Protein AF-A0A015MC31-F1 (afdb_monomer_lite)

pLDDT: mean 77.31, std 21.12, range [21.14, 95.88]

Organism: Rhizophagus irregularis (strain DAOM 197198w) (NCBI:txid1432141)

Foldseek 3Di:
DVVCLVPVDLQQQLSQLLVLLVVLCVVVVDDDDQLDCVSSQRSLVVLLVDDRDDDPVRLLVVLVVLCVVCVVLLLDADLLQADPVPDPPPVSVVSVLSNCSRLCRVLLSVLQNDADPVRDGLVVVLSNVVSVVQCVVQVNQSQWFQGQLNQWIQHPVRDTDGDDCVSLVPPSLLVSLCSVLVSCVVSPDDPSSCCRAAVDSVSSCCSNPNDDDPPPDDPPPPPDPDDDDDPDRDHGHNNPNSCTHCSVVVVPPVD

Secondary structure (DSSP, 8-state):
-HHHHHS--TT-HHHHHHHHHHHHHHHHTPPPPTT--HHHHHHHHHHHHS-----HHHHHHHHHHHHHHTTTGGG----TTS-GGG-S-HHHHHHHHHHHHHHTHHHHHHHHT-B-TTSSBHHHHHHHHHHHHHHHHHTS-TT-EE-TTSSEEE-TTS-EEEPPGGGGGSHHHHHHHHHHHHHHHHSPPPHHHHHHHTSSHHHHHHHHS---------GGGGG---------S-----TTGGGSSSTTTGGGS--

Sequence (255 aa):
MWSHFKNPGQCATAFNLGRDIFEAIKDSGETPKPYDLKFFKKGLKDYCHEGFHCSQQKVEKIYNNIQSVCKRELSVKFNWSNNPKDFEDKTAYAAYGTLLTYYTGIPARKALCKKNNDGDFCSIKIVEKLTKWVKEKTNADPKAIVTHDLKFVIKGNGKKIRIPRSFFCDPCFRKMAHIYVDYVKDHRLKKSVEKNIWGSYHHLEELYLPHCTYHRRGLGEILKERSVSQLTERSAIPALGILSHHMNKLHSLAI

Structure (mmCIF, N/CA/C/O backbone):
data_AF-A0A015MC31-F1
#
_entry.id   AF-A0A015MC31-F1
#
loop_
_atom_site.group_PDB
_atom_site.id
_atom_site.type_symbol
_atom_site.label_atom_id
_atom_site.label_alt_id
_atom_site.label_comp_id
_atom_site.label_asym_id
_atom_site.label_entity_id
_atom_site.label_seq_id
_atom_site.pdbx_PDB_ins_code
_atom_site.Cartn_x
_atom_site.Cartn_y
_atom_site.Cartn_z
_atom_site.occupancy
_atom_site.B_iso_or_equiv
_atom_site.auth_seq_id
_atom_site.auth_comp_id
_atom_site.auth_asym_id
_atom_site.auth_atom_id
_atom_site.pdbx_PDB_model_num
ATOM 1 N N . MET A 1 1 ? 12.282 -10.863 0.249 1.00 52.56 1 MET A N 1
ATOM 2 C CA . MET A 1 1 ? 11.327 -10.148 1.128 1.00 52.56 1 MET A CA 1
ATOM 3 C C . MET A 1 1 ? 11.805 -10.088 2.579 1.00 52.56 1 MET A C 1
ATOM 5 O O . MET A 1 1 ? 12.058 -8.991 3.043 1.00 52.56 1 MET A O 1
ATOM 9 N N . TRP A 1 2 ? 12.006 -11.217 3.275 1.00 46.22 2 TRP A N 1
ATOM 10 C CA . TRP A 1 2 ? 12.439 -11.242 4.688 1.00 46.22 2 TRP A CA 1
ATOM 11 C C . TRP A 1 2 ? 13.748 -10.495 4.992 1.00 46.22 2 TRP A C 1
ATOM 13 O O . TRP A 1 2 ? 13.814 -9.754 5.967 1.00 46.22 2 TRP A O 1
ATOM 23 N N . SER A 1 3 ? 14.767 -10.622 4.138 1.00 60.91 3 SER A N 1
ATOM 24 C CA . SER A 1 3 ? 16.022 -9.862 4.262 1.00 60.91 3 SER A CA 1
ATOM 25 C C . SER A 1 3 ? 15.802 -8.347 4.167 1.00 60.91 3 SER A C 1
ATOM 27 O O . SER A 1 3 ? 16.308 -7.591 4.989 1.00 60.91 3 SER A O 1
ATOM 29 N N . HIS A 1 4 ? 14.975 -7.916 3.213 1.00 62.97 4 HIS A N 1
ATOM 30 C CA . HIS A 1 4 ? 14.572 -6.519 3.055 1.00 62.97 4 HIS A CA 1
ATOM 31 C C . HIS A 1 4 ? 13.672 -6.035 4.193 1.00 62.97 4 HIS A C 1
ATOM 33 O O . HIS A 1 4 ? 13.640 -4.851 4.464 1.00 62.97 4 HIS A O 1
ATOM 39 N N . PHE A 1 5 ? 12.946 -6.914 4.883 1.00 59.00 5 PHE A N 1
ATOM 40 C CA . PHE A 1 5 ? 12.162 -6.507 6.047 1.00 59.00 5 PHE A CA 1
ATOM 41 C C . PHE A 1 5 ? 13.057 -6.194 7.254 1.00 59.00 5 PHE A C 1
ATOM 43 O O . PHE A 1 5 ? 12.802 -5.238 7.974 1.00 59.00 5 PHE A O 1
ATOM 50 N N . LYS A 1 6 ? 14.138 -6.963 7.447 1.00 61.19 6 LYS A N 1
ATOM 51 C CA . LYS A 1 6 ? 15.108 -6.727 8.530 1.00 61.19 6 LYS A CA 1
ATOM 52 C C . LYS A 1 6 ? 15.939 -5.460 8.318 1.00 61.19 6 LYS A C 1
ATOM 54 O O . LYS A 1 6 ? 16.326 -4.821 9.287 1.00 61.19 6 LYS A O 1
ATOM 59 N N . ASN A 1 7 ? 16.222 -5.105 7.064 1.00 68.25 7 ASN A N 1
ATOM 60 C CA . ASN A 1 7 ? 16.909 -3.864 6.720 1.00 68.25 7 ASN A CA 1
ATOM 61 C C . ASN A 1 7 ? 16.298 -3.247 5.447 1.00 68.25 7 ASN A C 1
ATOM 63 O O . ASN A 1 7 ? 16.827 -3.429 4.346 1.00 68.25 7 ASN A O 1
ATOM 67 N N . PRO A 1 8 ? 15.161 -2.544 5.575 1.00 66.50 8 PRO A N 1
ATOM 68 C CA . PRO A 1 8 ? 14.411 -2.016 4.431 1.00 66.50 8 PRO A CA 1
ATOM 69 C C . PRO A 1 8 ? 15.158 -0.931 3.662 1.00 66.50 8 PRO A C 1
ATOM 71 O O . PRO A 1 8 ? 14.893 -0.707 2.472 1.00 66.50 8 PRO A O 1
ATOM 74 N N . GLY A 1 9 ? 16.120 -0.285 4.322 1.00 77.31 9 GLY A N 1
ATOM 75 C CA . GLY A 1 9 ? 16.699 0.965 3.868 1.00 77.31 9 GLY A CA 1
ATOM 76 C C . GLY A 1 9 ? 15.648 2.079 3.793 1.00 77.31 9 GLY A C 1
ATOM 77 O O . GLY A 1 9 ? 14.456 1.901 4.034 1.00 77.31 9 GLY A O 1
ATOM 78 N N . GLN A 1 10 ? 16.080 3.272 3.404 1.00 80.50 10 GLN A N 1
ATOM 79 C CA . GLN A 1 10 ? 15.217 4.461 3.417 1.00 80.50 10 GLN A CA 1
ATOM 80 C C . GLN A 1 10 ? 14.183 4.505 2.275 1.00 80.50 10 GLN A C 1
ATOM 82 O O . GLN A 1 10 ? 13.236 5.283 2.327 1.00 80.50 10 GLN A O 1
ATOM 87 N N . CYS A 1 11 ? 14.334 3.664 1.246 1.00 86.19 11 CYS A N 1
ATOM 88 C CA . CYS A 1 11 ? 13.483 3.685 0.051 1.00 86.19 11 CYS A CA 1
ATOM 89 C C . CYS A 1 11 ? 12.215 2.819 0.156 1.00 86.19 11 CYS A C 1
ATOM 91 O O . CYS A 1 11 ? 11.352 2.914 -0.709 1.00 86.19 11 CYS A O 1
ATOM 93 N N . ALA A 1 12 ? 12.091 1.966 1.175 1.00 84.44 12 ALA A N 1
ATOM 94 C CA . ALA A 1 12 ? 10.972 1.035 1.325 1.00 84.44 12 ALA A CA 1
ATOM 95 C C . ALA A 1 12 ? 9.905 1.590 2.281 1.00 84.44 12 ALA A C 1
ATOM 97 O O . ALA A 1 12 ? 9.765 1.133 3.415 1.00 84.44 12 ALA A O 1
ATOM 98 N N . THR A 1 13 ? 9.127 2.569 1.813 1.00 84.94 13 THR A N 1
ATOM 99 C CA . THR A 1 13 ? 8.089 3.252 2.610 1.00 84.94 13 THR A CA 1
ATOM 100 C C . THR A 1 13 ? 7.157 2.306 3.349 1.00 84.94 13 THR A C 1
ATOM 102 O O . THR A 1 13 ? 6.872 2.538 4.518 1.00 84.94 13 THR A O 1
ATOM 105 N N . ALA A 1 14 ? 6.717 1.232 2.694 1.00 78.75 14 ALA A N 1
ATOM 106 C CA . ALA A 1 14 ? 5.822 0.256 3.300 1.00 78.75 14 ALA A CA 1
ATOM 107 C C . ALA A 1 14 ? 6.400 -0.374 4.574 1.00 78.75 14 ALA A C 1
ATOM 109 O O . ALA A 1 14 ? 5.703 -0.533 5.573 1.00 78.75 14 ALA A O 1
ATOM 110 N N . PHE A 1 15 ? 7.684 -0.734 4.522 1.00 82.06 15 PHE A N 1
ATOM 111 C CA . PHE A 1 15 ? 8.380 -1.379 5.626 1.00 82.06 15 PHE A CA 1
ATOM 112 C C . PHE A 1 15 ? 8.725 -0.378 6.725 1.00 82.06 15 PHE A C 1
ATOM 114 O O . PHE A 1 15 ? 8.523 -0.695 7.891 1.00 82.06 15 PHE A O 1
ATOM 121 N N . ASN A 1 16 ? 9.154 0.833 6.361 1.00 83.31 16 ASN A N 1
ATOM 122 C CA . ASN A 1 16 ? 9.466 1.880 7.336 1.00 83.31 16 ASN A CA 1
ATOM 123 C C . ASN A 1 16 ? 8.212 2.307 8.114 1.00 83.31 16 ASN A C 1
ATOM 125 O O . ASN A 1 16 ? 8.216 2.249 9.333 1.00 83.31 16 ASN A O 1
ATOM 129 N N . LEU A 1 17 ? 7.095 2.578 7.429 1.00 84.12 17 LEU A N 1
ATOM 130 C CA . LEU A 1 17 ? 5.828 2.871 8.108 1.00 84.12 17 LEU A CA 1
ATOM 131 C C . LEU A 1 17 ? 5.366 1.704 8.996 1.00 84.12 17 LEU A C 1
ATOM 133 O O . LEU A 1 17 ? 4.881 1.919 10.102 1.00 84.12 17 LEU A O 1
ATOM 137 N N . GLY A 1 18 ? 5.490 0.464 8.511 1.00 81.62 18 GLY A N 1
ATOM 138 C CA . GLY A 1 18 ? 5.124 -0.721 9.287 1.00 81.62 18 GLY A CA 1
ATOM 139 C C . GLY A 1 18 ? 5.949 -0.868 10.568 1.00 81.62 18 GLY A C 1
ATOM 140 O O . GLY A 1 18 ? 5.389 -1.210 11.608 1.00 81.62 18 GLY A O 1
ATOM 141 N N . ARG A 1 19 ? 7.253 -0.571 10.501 1.00 82.94 19 ARG A N 1
ATOM 142 C CA . ARG A 1 19 ? 8.151 -0.531 11.661 1.00 82.94 19 ARG A CA 1
ATOM 143 C C . ARG A 1 19 ? 7.704 0.535 12.660 1.00 82.94 19 ARG A C 1
ATOM 145 O O . ARG A 1 19 ? 7.511 0.195 13.820 1.00 82.94 19 ARG A O 1
ATOM 152 N N . ASP A 1 20 ? 7.447 1.759 12.211 1.00 84.69 20 ASP A N 1
ATOM 153 C CA . ASP A 1 20 ? 7.091 2.862 13.113 1.00 84.69 20 ASP A CA 1
ATOM 154 C C . ASP A 1 20 ? 5.726 2.616 13.796 1.00 84.69 20 ASP A C 1
ATOM 156 O O . ASP A 1 20 ? 5.527 2.926 14.970 1.00 84.69 20 ASP A O 1
ATOM 160 N N . ILE A 1 21 ? 4.774 1.969 13.105 1.00 83.69 21 ILE A N 1
ATOM 161 C CA . ILE A 1 21 ? 3.517 1.522 13.732 1.00 83.69 21 ILE A CA 1
ATOM 162 C C . ILE A 1 21 ? 3.771 0.403 14.753 1.00 83.69 21 ILE A C 1
ATOM 164 O O . ILE A 1 21 ? 3.143 0.388 15.812 1.00 83.69 21 ILE A O 1
ATOM 168 N N . PHE A 1 22 ? 4.660 -0.546 14.451 1.00 82.62 22 PHE A N 1
ATOM 169 C CA . PHE A 1 22 ? 5.000 -1.630 15.372 1.00 82.62 22 PHE A CA 1
ATOM 170 C C . PHE A 1 22 ? 5.677 -1.108 16.644 1.00 82.62 22 PHE A C 1
ATOM 172 O O . PHE A 1 22 ? 5.308 -1.524 17.741 1.00 82.62 22 PHE A O 1
ATOM 179 N N . GLU A 1 23 ? 6.608 -0.166 16.511 1.00 82.75 23 GLU A N 1
ATOM 180 C CA . GLU A 1 23 ? 7.241 0.527 17.637 1.00 82.75 23 GLU A CA 1
ATOM 181 C C . GLU A 1 23 ? 6.191 1.272 18.470 1.00 82.75 23 GLU A C 1
ATOM 183 O O . GLU A 1 23 ? 6.104 1.068 19.679 1.00 82.75 23 GLU A O 1
ATOM 188 N N . ALA A 1 24 ? 5.274 1.999 17.821 1.00 81.19 24 ALA A N 1
ATOM 189 C CA . ALA A 1 24 ? 4.167 2.664 18.502 1.00 81.19 24 ALA A CA 1
ATOM 190 C C . ALA A 1 24 ? 3.264 1.708 19.311 1.00 81.19 24 ALA A C 1
ATOM 192 O O . ALA A 1 24 ? 2.763 2.109 20.365 1.00 81.19 24 ALA A O 1
ATOM 193 N N . ILE A 1 25 ? 3.042 0.477 18.830 1.00 81.56 25 ILE A N 1
ATOM 194 C CA . ILE A 1 25 ? 2.302 -0.570 19.555 1.00 81.56 25 ILE A CA 1
ATOM 195 C C . ILE A 1 25 ? 3.130 -1.071 20.736 1.00 81.56 25 ILE A C 1
ATOM 197 O O . ILE A 1 25 ? 2.642 -1.063 21.867 1.00 81.56 25 ILE A O 1
ATOM 201 N N . LYS A 1 26 ? 4.379 -1.477 20.484 1.00 84.94 26 LYS A N 1
ATOM 202 C CA . LYS A 1 26 ? 5.285 -2.030 21.496 1.00 84.94 26 LYS A CA 1
ATOM 203 C C . LYS A 1 26 ? 5.449 -1.077 22.681 1.00 84.94 26 LYS A C 1
ATOM 205 O O . LYS A 1 26 ? 5.278 -1.502 23.819 1.00 84.94 26 LYS A O 1
ATOM 210 N N . ASP A 1 27 ? 5.691 0.201 22.408 1.00 87.69 27 ASP A N 1
ATOM 211 C CA . ASP A 1 27 ? 5.903 1.227 23.434 1.00 87.69 27 ASP A CA 1
ATOM 212 C C . ASP A 1 27 ? 4.650 1.510 24.268 1.00 87.69 27 ASP A C 1
ATOM 214 O O . ASP A 1 27 ? 4.743 2.008 25.386 1.00 87.69 27 ASP A O 1
ATOM 218 N N . SER A 1 28 ? 3.461 1.222 23.730 1.00 88.00 28 SER A N 1
ATOM 219 C CA . SER A 1 28 ? 2.206 1.460 24.446 1.00 88.00 28 SER A CA 1
ATOM 220 C C . SER A 1 28 ? 1.858 0.377 25.466 1.00 88.00 28 SER A C 1
ATOM 222 O O . SER A 1 28 ? 1.048 0.631 26.351 1.00 88.00 28 SER A O 1
ATOM 224 N N . GLY A 1 29 ? 2.401 -0.838 25.317 1.00 86.94 29 GLY A N 1
ATOM 225 C CA . GLY A 1 29 ? 1.985 -2.007 26.102 1.00 86.94 29 GLY A CA 1
ATOM 226 C C . GLY A 1 29 ? 0.534 -2.460 25.863 1.00 86.94 29 GLY A C 1
ATOM 227 O O . GLY A 1 29 ? 0.052 -3.365 26.541 1.00 86.94 29 GLY A O 1
ATOM 228 N N . GLU A 1 30 ? -0.181 -1.857 24.910 1.00 83.50 30 GLU A N 1
ATOM 229 C CA . GLU A 1 30 ? -1.580 -2.158 24.614 1.00 83.50 30 GLU A CA 1
ATOM 230 C C . GLU A 1 30 ? -1.717 -3.154 23.454 1.00 83.50 30 GLU A C 1
ATOM 232 O O . GLU A 1 30 ? -0.939 -3.166 22.499 1.00 83.50 30 GLU A O 1
ATOM 237 N N . THR A 1 31 ? -2.778 -3.962 23.491 1.00 80.25 31 THR A N 1
ATOM 238 C CA . THR A 1 31 ? -3.147 -4.822 22.358 1.00 80.25 31 THR A CA 1
ATOM 239 C C . THR A 1 31 ? -3.986 -4.034 21.343 1.00 80.25 31 THR A C 1
ATOM 241 O O . THR A 1 31 ? -5.028 -3.486 21.724 1.00 80.25 31 THR A O 1
ATOM 244 N N . PRO A 1 32 ? -3.605 -3.997 20.050 1.00 78.25 32 PRO A N 1
ATOM 245 C CA . PRO A 1 32 ? -4.388 -3.329 19.015 1.00 78.25 32 PRO A CA 1
ATOM 246 C C . PRO A 1 32 ? -5.805 -3.891 18.900 1.00 78.25 32 PRO A C 1
ATOM 248 O O . PRO A 1 32 ? -6.014 -5.104 18.836 1.00 78.25 32 PRO A O 1
ATOM 251 N N . LYS A 1 33 ? -6.792 -2.995 18.826 1.00 78.81 33 LYS A N 1
ATOM 252 C CA . LYS A 1 33 ? -8.196 -3.363 18.624 1.00 78.81 33 LYS A CA 1
ATOM 253 C C . LYS A 1 33 ? -8.559 -3.268 17.139 1.00 78.81 33 LYS A C 1
ATOM 255 O O . LYS A 1 33 ? -8.148 -2.316 16.473 1.00 78.81 33 LYS A O 1
ATOM 260 N N . PRO A 1 34 ? -9.362 -4.202 16.598 1.00 76.81 34 PRO A N 1
ATOM 261 C CA . PRO A 1 34 ? -9.863 -4.094 15.233 1.00 76.81 34 PRO A CA 1
ATOM 262 C C . PRO A 1 34 ? -10.545 -2.743 14.998 1.00 76.81 34 PRO A C 1
ATOM 264 O O . PRO A 1 34 ? -11.317 -2.285 15.841 1.00 76.81 34 PRO A O 1
ATOM 267 N N . TYR A 1 35 ? -10.292 -2.135 13.837 1.00 77.12 35 TYR A N 1
ATOM 268 C CA . TYR A 1 35 ? -10.827 -0.825 13.434 1.00 77.12 35 TYR A CA 1
ATOM 269 C C . TYR A 1 35 ? -10.335 0.384 14.248 1.00 77.12 35 TYR A C 1
ATOM 271 O O . TYR A 1 35 ? -10.741 1.506 13.945 1.00 77.12 35 TYR A O 1
ATOM 279 N N . ASP A 1 36 ? -9.477 0.191 15.250 1.00 80.88 36 ASP A N 1
ATOM 280 C CA . ASP A 1 36 ? -8.819 1.295 15.942 1.00 80.88 36 ASP A CA 1
ATOM 281 C C . ASP A 1 36 ? -7.610 1.776 15.128 1.00 80.88 36 ASP A C 1
ATOM 283 O O . ASP A 1 36 ? -6.753 0.994 14.714 1.00 80.88 36 ASP A O 1
ATOM 287 N N . LEU A 1 37 ? -7.553 3.084 14.885 1.00 83.81 37 LEU A N 1
ATOM 288 C CA . LEU A 1 37 ? -6.514 3.731 14.091 1.00 83.81 37 LEU A CA 1
ATOM 289 C C . LEU A 1 37 ? -5.471 4.454 14.950 1.00 83.81 37 LEU A C 1
ATOM 291 O O . LEU A 1 37 ? -4.593 5.103 14.386 1.00 83.81 37 LEU A O 1
ATOM 295 N N . LYS A 1 38 ? -5.527 4.355 16.286 1.00 87.62 38 LYS A N 1
ATOM 296 C CA . LYS A 1 38 ? -4.583 5.004 17.216 1.00 87.62 38 LYS A CA 1
ATOM 297 C C . LYS A 1 38 ? -3.122 4.790 16.809 1.00 87.62 38 LYS A C 1
ATOM 299 O O . LYS A 1 38 ? -2.397 5.758 16.582 1.00 87.62 38 LYS A O 1
ATOM 304 N N . PHE A 1 39 ? -2.708 3.533 16.655 1.00 85.88 39 PHE A N 1
ATOM 305 C CA . PHE A 1 39 ? -1.322 3.193 16.317 1.00 85.88 39 PHE A CA 1
ATOM 306 C C . PHE A 1 39 ? -0.944 3.577 14.895 1.00 85.88 39 PHE A C 1
ATOM 308 O O . PHE A 1 39 ? 0.169 4.036 14.663 1.00 85.88 39 PHE A O 1
ATOM 315 N N . PHE A 1 40 ? -1.887 3.470 13.956 1.00 85.38 40 PHE A N 1
ATOM 316 C CA . PHE A 1 40 ? -1.669 3.942 12.595 1.00 85.38 40 PHE A CA 1
ATOM 317 C C . PHE A 1 40 ? -1.395 5.451 12.564 1.00 85.38 40 PHE A C 1
ATOM 319 O O . PHE A 1 40 ? -0.436 5.886 11.935 1.00 85.38 40 PHE A O 1
ATOM 326 N N . LYS A 1 41 ? -2.198 6.252 13.276 1.00 88.00 41 LYS A N 1
ATOM 327 C CA . LYS A 1 41 ? -2.013 7.707 13.362 1.00 88.00 41 LYS A CA 1
ATOM 328 C C . LYS A 1 41 ? -0.673 8.074 13.997 1.00 88.00 41 LYS A C 1
ATOM 330 O O . LYS A 1 41 ? 0.003 8.956 13.474 1.00 88.00 41 LYS A O 1
ATOM 335 N N . LYS A 1 42 ? -0.296 7.403 15.096 1.00 89.38 42 LYS A N 1
ATOM 336 C CA . LYS A 1 42 ? 0.991 7.624 15.773 1.00 89.38 42 LYS A CA 1
ATOM 337 C C . LYS A 1 42 ? 2.161 7.266 14.852 1.00 89.38 42 LYS A C 1
ATOM 339 O O . LYS A 1 42 ? 2.935 8.151 14.515 1.00 89.38 42 LYS A O 1
ATOM 344 N N . GLY A 1 43 ? 2.198 6.037 14.336 1.00 87.31 43 GLY A N 1
ATOM 345 C CA . GLY A 1 43 ? 3.268 5.589 13.441 1.00 87.31 43 GLY A CA 1
ATOM 346 C C . GLY A 1 43 ? 3.367 6.417 12.157 1.00 87.31 43 GLY A C 1
ATOM 347 O O . GLY A 1 43 ? 4.462 6.738 11.723 1.00 87.31 43 GLY A O 1
ATOM 348 N N . LEU A 1 44 ? 2.244 6.853 11.570 1.00 87.94 44 LEU A N 1
ATOM 349 C CA . LEU A 1 44 ? 2.279 7.762 10.421 1.00 87.94 44 LEU A CA 1
ATOM 350 C C . LEU A 1 44 ? 2.862 9.131 10.786 1.00 87.94 44 LEU A C 1
ATOM 352 O O . LEU A 1 44 ? 3.611 9.699 9.991 1.00 87.94 44 LEU A O 1
ATOM 356 N N . LYS A 1 45 ? 2.497 9.683 11.949 1.00 92.12 45 LYS A N 1
ATOM 357 C CA . LYS A 1 45 ? 3.049 10.955 12.416 1.00 92.12 45 LYS A CA 1
ATOM 358 C C . LYS A 1 45 ? 4.560 10.826 12.561 1.00 92.12 45 LYS A C 1
ATOM 360 O O . LYS A 1 45 ? 5.258 11.636 11.959 1.00 92.12 45 LYS A O 1
ATOM 365 N N . ASP A 1 46 ? 5.031 9.812 13.276 1.00 89.38 46 ASP A N 1
ATOM 366 C CA . ASP A 1 46 ? 6.454 9.571 13.527 1.00 89.38 46 ASP A CA 1
ATOM 367 C C . ASP A 1 46 ? 7.199 9.373 12.200 1.00 89.38 46 ASP A C 1
ATOM 369 O O . ASP A 1 46 ? 8.102 10.150 11.880 1.00 89.38 46 ASP A O 1
ATOM 373 N N . TYR A 1 47 ? 6.679 8.490 11.337 1.00 88.19 47 TYR A N 1
ATOM 374 C CA . TYR A 1 47 ? 7.178 8.291 9.980 1.00 88.19 47 TYR A CA 1
ATOM 375 C C . TYR A 1 47 ? 7.312 9.626 9.247 1.00 88.19 47 TYR A C 1
ATOM 377 O O . TYR A 1 47 ? 8.353 9.919 8.664 1.00 88.19 47 TYR A O 1
ATOM 385 N N . CYS A 1 48 ? 6.265 10.458 9.222 1.00 91.19 48 CYS A N 1
ATOM 386 C CA . CYS A 1 48 ? 6.227 11.736 8.498 1.00 91.19 48 CYS A CA 1
ATOM 387 C C . CYS A 1 48 ? 7.104 12.852 9.084 1.00 91.19 48 CYS A C 1
ATOM 389 O O . CYS A 1 48 ? 7.348 13.822 8.366 1.00 91.19 48 CYS A O 1
ATOM 391 N N . HIS A 1 49 ? 7.605 12.720 10.316 1.00 88.19 49 HIS A N 1
ATOM 392 C CA . HIS A 1 49 ? 8.584 13.655 10.887 1.00 88.19 49 HIS A CA 1
ATOM 393 C C . HIS A 1 49 ? 10.022 13.334 10.463 1.00 88.19 49 HIS A C 1
ATOM 395 O O . HIS A 1 49 ? 10.840 14.247 10.375 1.00 88.19 49 HIS A O 1
ATOM 401 N N . GLU A 1 50 ? 10.335 12.073 10.153 1.00 80.56 50 GLU A N 1
ATOM 402 C CA . GLU A 1 50 ? 11.684 11.689 9.729 1.00 80.56 50 GLU A CA 1
ATOM 403 C C . GLU A 1 50 ? 12.080 12.294 8.369 1.00 80.56 50 GLU A C 1
ATOM 405 O O . GLU A 1 50 ? 11.281 12.390 7.424 1.00 80.56 50 GLU A O 1
ATOM 410 N N . GLY A 1 51 ? 13.360 12.654 8.238 1.00 80.31 51 GLY A N 1
ATOM 411 C CA . GLY A 1 51 ? 13.946 13.079 6.969 1.00 80.31 51 GLY A CA 1
ATOM 412 C C . GLY A 1 51 ? 13.863 11.971 5.915 1.00 80.31 51 GLY A C 1
ATOM 413 O O . GLY A 1 51 ? 14.255 10.828 6.152 1.00 80.31 51 GLY A O 1
ATOM 414 N N . PHE A 1 52 ? 13.351 12.292 4.723 1.00 84.12 52 PHE A N 1
ATOM 415 C CA . PHE A 1 52 ? 13.273 11.322 3.630 1.00 84.12 52 PHE A CA 1
ATOM 416 C C . PHE A 1 52 ? 14.511 11.393 2.737 1.00 84.12 52 PHE A C 1
ATOM 418 O O . PHE A 1 52 ? 14.697 12.349 1.986 1.00 84.12 52 PHE A O 1
ATOM 425 N N . HIS A 1 53 ? 15.323 10.338 2.774 1.00 82.12 53 HIS A N 1
ATOM 426 C CA . HIS A 1 53 ? 16.583 10.259 2.037 1.00 82.12 53 HIS A CA 1
ATOM 427 C C . HIS A 1 53 ? 16.582 9.057 1.078 1.00 82.12 53 HIS A C 1
ATOM 429 O O . HIS A 1 53 ? 17.248 8.043 1.279 1.00 82.12 53 HIS A O 1
ATOM 435 N N . CYS A 1 54 ? 15.801 9.153 0.002 1.00 90.06 54 CYS A N 1
ATOM 436 C CA . CYS A 1 54 ? 15.862 8.211 -1.114 1.00 90.06 54 CYS A CA 1
ATOM 437 C C . CYS A 1 54 ? 15.845 8.970 -2.442 1.00 90.06 54 CYS A C 1
ATOM 439 O O . CYS A 1 54 ? 14.926 9.744 -2.704 1.00 90.06 54 CYS A O 1
ATOM 441 N N . SER A 1 55 ? 16.856 8.740 -3.283 1.00 92.31 55 SER A N 1
ATOM 442 C CA . SER A 1 55 ? 16.910 9.298 -4.633 1.00 92.31 55 SER A CA 1
ATOM 443 C C . SER A 1 55 ? 16.215 8.383 -5.639 1.00 92.31 55 SER A C 1
ATOM 445 O O . SER A 1 55 ? 16.166 7.162 -5.461 1.00 92.31 55 SER A O 1
ATOM 447 N N . GLN A 1 56 ? 15.732 8.974 -6.735 1.00 93.62 56 GLN A N 1
ATOM 448 C CA . GLN A 1 56 ? 15.114 8.219 -7.822 1.00 93.62 56 GLN A CA 1
ATOM 449 C C . GLN A 1 56 ? 16.093 7.179 -8.393 1.00 93.62 56 GLN A C 1
ATOM 451 O O . GLN A 1 56 ? 15.790 5.993 -8.400 1.00 93.62 56 GLN A O 1
ATOM 456 N N . GLN A 1 57 ? 17.326 7.576 -8.724 1.00 94.00 57 GLN A N 1
ATOM 457 C CA . GLN A 1 57 ? 18.358 6.659 -9.235 1.00 94.00 57 GLN A CA 1
ATOM 458 C C . GLN A 1 57 ? 18.587 5.436 -8.328 1.00 94.00 57 GLN A C 1
ATOM 460 O O . GLN A 1 57 ? 18.730 4.308 -8.808 1.00 94.00 57 GLN A O 1
ATOM 465 N N . LYS A 1 58 ? 18.592 5.638 -7.001 1.00 92.75 58 LYS A N 1
ATOM 466 C CA . LYS A 1 58 ? 18.774 4.551 -6.031 1.00 92.75 58 LYS A CA 1
ATOM 467 C C . LYS A 1 58 ? 17.615 3.560 -6.085 1.00 92.75 58 LYS A C 1
ATOM 469 O O . LYS A 1 58 ? 17.859 2.354 -6.098 1.00 92.75 58 LYS A O 1
ATOM 474 N N . VAL A 1 59 ? 16.372 4.041 -6.122 1.00 91.75 59 VAL A N 1
ATOM 475 C CA . VAL A 1 59 ? 15.203 3.154 -6.136 1.00 91.75 59 VAL A CA 1
ATOM 476 C C . VAL A 1 59 ? 15.029 2.446 -7.479 1.00 91.75 59 VAL A C 1
ATOM 478 O O . VAL A 1 59 ? 14.703 1.259 -7.493 1.00 91.75 59 VAL A O 1
ATOM 481 N N . GLU A 1 60 ? 15.347 3.115 -8.590 1.00 94.44 60 GLU A N 1
ATOM 482 C CA . GLU A 1 60 ? 15.325 2.524 -9.932 1.00 94.44 60 GLU A CA 1
ATOM 483 C C . GLU A 1 60 ? 16.287 1.354 -10.053 1.00 94.44 60 GLU A C 1
ATOM 485 O O . GLU A 1 60 ? 15.901 0.286 -10.526 1.00 94.44 60 GLU A O 1
ATOM 490 N N . LYS A 1 61 ? 17.513 1.497 -9.536 1.00 93.81 61 LYS A N 1
ATOM 491 C CA . LYS A 1 61 ? 18.474 0.390 -9.485 1.00 93.81 61 LYS A CA 1
ATOM 492 C C . LYS A 1 61 ? 17.905 -0.821 -8.735 1.00 93.81 61 LYS A C 1
ATOM 494 O O . LYS A 1 61 ? 18.066 -1.952 -9.193 1.00 93.81 61 LYS A O 1
ATOM 499 N N . ILE A 1 62 ? 17.214 -0.597 -7.614 1.00 91.69 62 ILE A N 1
ATOM 500 C CA . ILE A 1 62 ? 16.631 -1.673 -6.799 1.00 91.69 62 ILE A CA 1
ATOM 501 C C . ILE A 1 62 ? 15.499 -2.375 -7.552 1.00 91.69 62 ILE A C 1
ATOM 503 O O . ILE A 1 62 ? 15.552 -3.593 -7.738 1.00 91.69 62 ILE A O 1
ATOM 507 N N . TYR A 1 63 ? 14.479 -1.638 -8.003 1.00 90.88 63 TYR A N 1
ATOM 508 C CA . TYR A 1 63 ? 13.320 -2.273 -8.629 1.00 90.88 63 TYR A CA 1
ATOM 509 C C . TYR A 1 63 ? 13.664 -2.861 -10.010 1.00 90.88 63 TYR A C 1
ATOM 511 O O . TYR A 1 63 ? 13.095 -3.884 -10.390 1.00 90.88 63 TYR A O 1
ATOM 519 N N . ASN A 1 64 ? 14.636 -2.305 -10.745 1.00 94.44 64 ASN A N 1
ATOM 520 C CA . ASN A 1 64 ? 15.127 -2.902 -11.994 1.00 94.44 64 ASN A CA 1
ATOM 521 C C . ASN A 1 64 ? 15.881 -4.211 -11.757 1.00 94.44 64 ASN A C 1
ATOM 523 O O . ASN A 1 64 ? 15.681 -5.164 -12.514 1.00 94.44 64 ASN A O 1
ATOM 527 N N . ASN A 1 65 ? 16.673 -4.300 -10.684 1.00 94.12 65 ASN A N 1
ATOM 528 C CA . ASN A 1 65 ? 17.304 -5.556 -10.290 1.00 94.12 65 ASN A CA 1
ATOM 529 C C . ASN A 1 65 ? 16.254 -6.626 -9.945 1.00 94.12 65 ASN A C 1
ATOM 531 O O . ASN A 1 65 ? 16.331 -7.744 -10.451 1.00 94.12 65 ASN A O 1
ATOM 535 N N . ILE A 1 66 ? 15.215 -6.271 -9.179 1.00 91.50 66 ILE A N 1
ATOM 536 C CA . ILE A 1 66 ? 14.101 -7.185 -8.864 1.00 91.50 66 ILE A CA 1
ATOM 537 C C . ILE A 1 66 ? 13.406 -7.659 -10.152 1.00 91.50 66 ILE A C 1
ATOM 539 O O . ILE A 1 66 ? 13.191 -8.854 -10.331 1.00 91.50 66 ILE A O 1
ATOM 543 N N . GLN A 1 67 ? 13.120 -6.752 -11.092 1.00 93.88 67 GLN A N 1
ATOM 544 C CA . GLN A 1 67 ? 12.541 -7.099 -12.399 1.00 93.88 67 GLN A CA 1
ATOM 545 C C . GLN A 1 67 ? 13.450 -7.968 -13.284 1.00 93.88 67 GLN A C 1
ATOM 547 O O . GLN A 1 67 ? 12.987 -8.501 -14.297 1.00 93.88 67 GLN A O 1
ATOM 552 N N . SER A 1 68 ? 14.747 -8.031 -12.993 1.00 94.44 68 SER A N 1
ATOM 553 C CA . SER A 1 68 ? 15.699 -8.890 -13.697 1.00 94.44 68 SER A CA 1
ATOM 554 C C . SER A 1 68 ? 15.741 -10.279 -13.061 1.00 94.44 68 SER A C 1
ATOM 556 O O . SER A 1 68 ? 15.488 -11.273 -13.736 1.00 94.44 68 SER A O 1
ATOM 558 N N . VAL A 1 69 ? 15.969 -10.330 -11.746 1.00 94.56 69 VAL A N 1
ATOM 559 C CA . VAL A 1 69 ? 16.135 -11.570 -10.976 1.00 94.56 69 VAL A CA 1
ATOM 560 C C . VAL A 1 69 ? 14.826 -12.355 -10.869 1.00 94.56 69 VAL A C 1
ATOM 562 O O . VAL A 1 69 ? 14.822 -13.567 -11.041 1.00 94.56 69 VAL A O 1
ATOM 565 N N . CYS A 1 70 ? 13.699 -11.678 -10.643 1.00 94.50 70 CYS A N 1
ATOM 56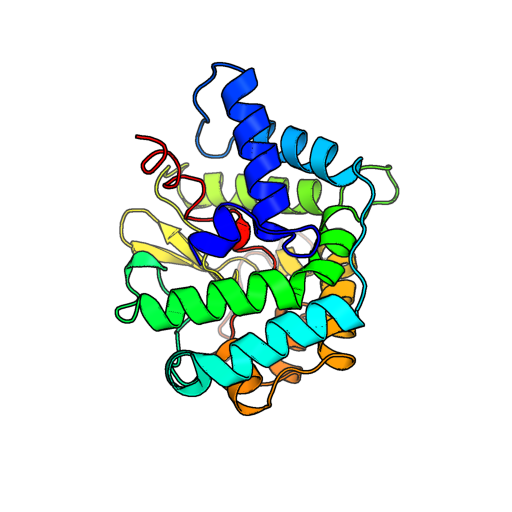6 C CA . CYS A 1 70 ? 12.397 -12.311 -10.408 1.00 94.50 70 CYS A CA 1
ATOM 567 C C . CYS A 1 70 ? 11.531 -12.379 -11.678 1.00 94.50 70 CYS A C 1
ATOM 569 O O . CYS A 1 70 ? 10.308 -12.248 -11.611 1.00 94.50 70 CYS A O 1
ATOM 571 N N . LYS A 1 71 ? 12.136 -12.514 -12.867 1.00 95.12 71 LYS A N 1
ATOM 572 C CA . LYS A 1 71 ? 11.401 -12.462 -14.148 1.00 95.12 71 LYS A CA 1
ATOM 573 C C . LYS A 1 71 ? 10.292 -13.520 -14.234 1.00 95.12 71 LYS A C 1
ATOM 575 O O . LYS A 1 71 ? 9.220 -13.225 -14.760 1.00 95.12 71 LYS A O 1
ATOM 580 N N . ARG A 1 72 ? 10.549 -14.733 -13.731 1.00 95.88 72 ARG A N 1
ATOM 581 C CA . ARG A 1 72 ? 9.583 -15.843 -13.725 1.00 95.88 72 ARG A CA 1
ATOM 582 C C . ARG A 1 72 ? 8.424 -15.544 -12.778 1.00 95.88 72 ARG A C 1
ATOM 584 O O . ARG A 1 72 ? 7.269 -15.610 -13.178 1.00 95.88 72 ARG A O 1
ATOM 591 N N . GLU A 1 73 ? 8.734 -15.141 -11.558 1.00 93.81 73 GLU A N 1
ATOM 592 C CA . GLU A 1 73 ? 7.774 -14.819 -10.504 1.00 93.81 73 GLU A CA 1
ATOM 593 C C . GLU A 1 73 ? 6.864 -13.648 -10.913 1.00 93.81 73 GLU A C 1
ATOM 595 O O . GLU A 1 73 ? 5.646 -13.709 -10.772 1.00 93.81 73 GLU A O 1
ATOM 600 N N . LEU A 1 74 ? 7.438 -12.608 -11.525 1.00 92.69 74 LEU A N 1
ATOM 601 C CA . LEU A 1 74 ? 6.706 -11.440 -12.031 1.00 92.69 74 LEU A CA 1
ATOM 602 C C . LEU A 1 74 ? 5.945 -11.710 -13.345 1.00 92.69 74 LEU A C 1
ATOM 604 O O . LEU A 1 74 ? 5.327 -10.801 -13.907 1.00 92.69 74 LEU A O 1
ATOM 608 N N . SER A 1 75 ? 5.978 -12.942 -13.863 1.00 93.88 75 SER A N 1
ATOM 609 C CA . SER A 1 75 ? 5.137 -13.360 -14.990 1.00 93.88 75 SER A CA 1
ATOM 610 C C . SER A 1 75 ? 3.775 -13.904 -14.544 1.00 93.88 75 SER A C 1
ATOM 612 O O . SER A 1 75 ? 2.832 -13.908 -15.341 1.00 93.88 75 SER A O 1
ATOM 614 N N . VAL A 1 76 ? 3.653 -14.294 -13.269 1.00 91.25 76 VAL A N 1
ATOM 615 C CA . VAL A 1 76 ? 2.421 -14.826 -12.678 1.00 91.25 76 VAL A CA 1
ATOM 616 C C . VAL A 1 76 ? 1.363 -13.733 -12.613 1.00 91.25 76 VAL A C 1
ATOM 618 O O . VAL A 1 76 ? 1.646 -12.586 -12.255 1.00 91.25 76 VAL A O 1
ATOM 621 N N . LYS A 1 77 ? 0.126 -14.085 -12.963 1.00 88.81 77 LYS A N 1
ATOM 622 C CA . LYS A 1 77 ? -1.022 -13.180 -12.900 1.00 88.81 77 LYS A CA 1
ATOM 623 C C . LYS A 1 77 ? -1.841 -13.474 -11.657 1.00 88.81 77 LYS A C 1
ATOM 625 O O . LYS A 1 77 ? -2.325 -14.588 -11.490 1.00 88.81 77 LYS A O 1
ATOM 630 N N . PHE A 1 78 ? -2.055 -12.448 -10.842 1.00 82.50 78 PHE A N 1
ATOM 631 C CA . PHE A 1 78 ? -2.943 -12.520 -9.690 1.00 82.50 78 PHE A CA 1
ATOM 632 C C . PHE A 1 78 ? -4.265 -11.812 -9.969 1.00 82.50 78 PHE A C 1
ATOM 634 O O . PHE A 1 78 ? -4.303 -10.751 -10.596 1.00 82.50 78 PHE A O 1
ATOM 641 N N . ASN A 1 79 ? -5.356 -12.376 -9.449 1.00 86.88 79 ASN A N 1
ATOM 642 C CA . ASN A 1 79 ? -6.581 -11.616 -9.249 1.00 86.88 79 ASN A CA 1
ATOM 643 C C . ASN A 1 79 ? -6.458 -10.845 -7.928 1.00 86.88 79 ASN A C 1
ATOM 645 O O . ASN A 1 79 ? -6.710 -11.378 -6.851 1.00 86.88 79 ASN A O 1
ATOM 649 N N . TRP A 1 80 ? -6.057 -9.580 -8.012 1.00 82.75 80 TRP A N 1
ATOM 650 C CA . TRP A 1 80 ? -5.825 -8.711 -6.853 1.00 82.75 80 TRP A CA 1
ATOM 651 C C . TRP A 1 80 ? -7.092 -8.378 -6.044 1.00 82.75 80 TRP A C 1
ATOM 653 O O . TRP A 1 80 ? -6.980 -7.842 -4.941 1.00 82.75 80 TRP A O 1
ATOM 663 N N . SER A 1 81 ? -8.274 -8.745 -6.560 1.00 85.62 81 SER A N 1
ATOM 664 C CA . SER A 1 81 ? -9.564 -8.710 -5.860 1.00 85.62 81 SER A CA 1
ATOM 665 C C . SER A 1 81 ? -9.836 -9.964 -5.004 1.00 85.62 81 SER A C 1
ATOM 667 O O . SER A 1 81 ? -10.926 -10.099 -4.433 1.00 85.62 81 SER A O 1
ATOM 669 N N . ASN A 1 82 ? -8.923 -10.939 -4.958 1.00 84.38 82 ASN A N 1
ATOM 670 C CA . ASN A 1 82 ? -9.050 -12.121 -4.101 1.00 84.38 82 ASN A CA 1
ATOM 671 C C . ASN A 1 82 ? -8.458 -11.894 -2.711 1.00 84.38 82 ASN A C 1
ATOM 673 O O . ASN A 1 82 ? -7.748 -10.920 -2.459 1.00 84.38 82 ASN A O 1
ATOM 677 N N . ASN A 1 83 ? -8.782 -12.807 -1.795 1.00 82.06 83 ASN A N 1
ATOM 678 C CA . ASN A 1 83 ? -8.143 -12.831 -0.494 1.00 82.06 83 ASN A CA 1
ATOM 679 C C . ASN A 1 83 ? -6.659 -13.184 -0.696 1.00 82.06 83 ASN A C 1
ATOM 681 O O . ASN A 1 83 ? -6.370 -14.213 -1.304 1.00 82.06 83 ASN A O 1
ATOM 685 N N . PRO A 1 84 ? -5.707 -12.387 -0.180 1.00 71.50 84 PRO A N 1
ATOM 686 C CA . PRO A 1 84 ? -4.276 -12.671 -0.328 1.00 71.50 84 PRO A CA 1
ATOM 687 C C . PRO A 1 84 ? -3.854 -14.047 0.213 1.00 71.50 84 PRO A C 1
ATOM 689 O O . PRO A 1 84 ? -2.841 -14.619 -0.202 1.00 71.50 84 PRO A O 1
ATOM 692 N N . LYS A 1 85 ? -4.634 -14.609 1.145 1.00 77.44 85 LYS A N 1
ATOM 693 C CA . LYS A 1 85 ? -4.417 -15.967 1.656 1.00 77.44 85 LYS A CA 1
ATOM 694 C C . LYS A 1 85 ? -4.606 -17.036 0.582 1.00 77.44 85 LYS A C 1
ATOM 696 O O . LYS A 1 85 ? -3.879 -18.025 0.635 1.00 77.44 85 LYS A O 1
ATOM 701 N N . ASP A 1 86 ? -5.460 -16.784 -0.402 1.00 82.38 86 ASP A N 1
ATOM 702 C CA . ASP A 1 86 ? -5.841 -17.740 -1.444 1.00 82.38 86 ASP A CA 1
ATOM 703 C C . ASP A 1 86 ? -4.843 -17.757 -2.615 1.00 82.38 86 ASP A C 1
ATOM 705 O O . ASP A 1 86 ? -4.976 -18.553 -3.535 1.00 82.38 86 ASP A O 1
ATOM 709 N N . PHE A 1 87 ? -3.829 -16.883 -2.617 1.00 81.44 87 PHE A N 1
ATOM 710 C CA . PHE A 1 87 ? -2.781 -16.931 -3.637 1.00 81.44 87 PHE A CA 1
ATOM 711 C C . PHE A 1 87 ? -1.908 -18.171 -3.455 1.00 81.44 87 PHE A C 1
ATOM 713 O O . PHE A 1 87 ? -1.185 -18.263 -2.464 1.00 81.44 87 PHE A O 1
ATOM 720 N N . GLU A 1 88 ? -1.953 -19.098 -4.407 1.00 85.56 88 GLU A N 1
ATOM 721 C CA . GLU A 1 88 ? -1.180 -20.344 -4.363 1.00 85.56 88 GLU A CA 1
ATOM 722 C C . GLU A 1 88 ? 0.330 -20.081 -4.479 1.00 85.56 88 GLU A C 1
ATOM 724 O O . GLU A 1 88 ? 1.113 -20.557 -3.658 1.00 85.56 88 GLU A O 1
ATOM 729 N N . ASP A 1 89 ? 0.746 -19.236 -5.429 1.00 87.62 89 ASP A N 1
ATOM 730 C CA . ASP A 1 89 ? 2.160 -18.900 -5.625 1.00 87.62 89 ASP A CA 1
ATOM 731 C C . ASP A 1 89 ? 2.625 -17.793 -4.662 1.00 87.62 89 ASP A C 1
ATOM 733 O O . ASP A 1 89 ? 2.661 -16.594 -4.971 1.00 87.62 89 ASP A O 1
ATOM 737 N N . LYS A 1 90 ? 2.997 -18.209 -3.447 1.00 84.94 90 LYS A N 1
ATOM 738 C CA . LYS A 1 90 ? 3.529 -17.309 -2.413 1.00 84.94 90 LYS A CA 1
ATOM 739 C C . LYS A 1 90 ? 4.853 -16.654 -2.814 1.00 84.94 90 LYS A C 1
ATOM 741 O O . LYS A 1 90 ? 5.121 -15.534 -2.376 1.00 84.94 90 LYS A O 1
ATOM 746 N N . THR A 1 91 ? 5.662 -17.308 -3.647 1.00 87.81 91 THR A N 1
ATOM 747 C CA . THR A 1 91 ? 6.953 -16.777 -4.109 1.00 87.81 91 THR A CA 1
ATOM 748 C C . THR A 1 91 ? 6.734 -15.623 -5.079 1.00 87.81 91 THR A C 1
ATOM 750 O O . THR A 1 91 ? 7.312 -14.548 -4.899 1.00 87.81 91 THR A O 1
ATOM 753 N N . ALA A 1 92 ? 5.834 -15.797 -6.047 1.00 88.00 92 ALA A N 1
ATOM 754 C CA . ALA A 1 92 ? 5.431 -14.730 -6.950 1.00 88.00 92 ALA A CA 1
ATOM 755 C C . ALA A 1 92 ? 4.777 -13.567 -6.207 1.00 88.00 92 ALA A C 1
ATOM 757 O O . ALA A 1 92 ? 5.133 -12.408 -6.436 1.00 88.00 92 ALA A O 1
ATOM 758 N N . TYR A 1 93 ? 3.896 -13.855 -5.249 1.00 84.25 93 TYR A N 1
ATOM 759 C CA . TYR A 1 93 ? 3.305 -12.819 -4.406 1.00 84.25 93 TYR A CA 1
ATOM 760 C C . TYR A 1 93 ? 4.372 -12.021 -3.632 1.00 84.25 93 TYR A C 1
ATOM 762 O O . TYR A 1 93 ? 4.342 -10.788 -3.627 1.00 84.25 93 TYR A O 1
ATOM 770 N N . ALA A 1 94 ? 5.373 -12.691 -3.050 1.00 85.19 94 ALA A N 1
ATOM 771 C CA . ALA A 1 94 ? 6.482 -12.031 -2.360 1.00 85.19 94 ALA A CA 1
ATOM 772 C C . ALA A 1 94 ? 7.374 -11.201 -3.306 1.00 85.19 94 ALA A C 1
ATOM 774 O O . ALA A 1 94 ? 7.872 -10.141 -2.906 1.00 85.19 94 ALA A O 1
ATOM 775 N N . ALA A 1 95 ? 7.569 -11.648 -4.552 1.00 87.56 95 ALA A N 1
ATOM 776 C CA . ALA A 1 95 ? 8.302 -10.899 -5.571 1.00 87.56 95 ALA A CA 1
ATOM 777 C C . ALA A 1 95 ? 7.576 -9.599 -5.942 1.00 87.56 95 ALA A C 1
ATOM 779 O O . ALA A 1 95 ? 8.194 -8.533 -5.908 1.00 87.56 95 ALA A O 1
ATOM 780 N N . TYR A 1 96 ? 6.262 -9.654 -6.198 1.00 87.00 96 TYR A N 1
ATOM 781 C CA . TYR A 1 96 ? 5.460 -8.446 -6.416 1.00 87.00 96 TYR A CA 1
ATOM 782 C C . TYR A 1 96 ? 5.459 -7.533 -5.194 1.00 87.00 96 TYR A C 1
ATOM 784 O O . TYR A 1 96 ? 5.678 -6.335 -5.344 1.00 87.00 96 TYR A O 1
ATOM 792 N N . GLY A 1 97 ? 5.264 -8.078 -3.990 1.00 84.00 97 GLY A N 1
ATOM 793 C CA . GLY A 1 97 ? 5.294 -7.293 -2.755 1.00 84.00 97 GLY A CA 1
ATOM 794 C C . GLY A 1 97 ? 6.620 -6.550 -2.582 1.00 84.00 97 GLY A C 1
ATOM 795 O O . GLY A 1 97 ? 6.630 -5.352 -2.319 1.00 84.00 97 GLY A O 1
ATOM 796 N N . THR A 1 98 ? 7.747 -7.228 -2.821 1.00 84.94 98 THR A N 1
ATOM 797 C CA . THR A 1 98 ? 9.080 -6.604 -2.751 1.00 84.94 98 THR A CA 1
ATOM 798 C C . THR A 1 98 ? 9.247 -5.534 -3.835 1.00 84.94 98 THR A C 1
ATOM 800 O O . THR A 1 98 ? 9.664 -4.419 -3.527 1.00 84.94 98 THR A O 1
ATOM 803 N N . LEU A 1 99 ? 8.888 -5.841 -5.088 1.00 89.06 99 LEU A N 1
ATOM 804 C CA . LEU A 1 99 ? 8.964 -4.895 -6.202 1.00 89.06 99 LEU A CA 1
ATOM 805 C C . LEU A 1 99 ? 8.185 -3.614 -5.896 1.00 89.06 99 LEU A C 1
ATOM 807 O O . LEU A 1 99 ? 8.720 -2.516 -6.021 1.00 89.06 99 LEU A O 1
ATOM 811 N N . LEU A 1 100 ? 6.928 -3.767 -5.487 1.00 88.25 100 LEU A N 1
ATOM 812 C CA . LEU A 1 100 ? 5.998 -2.669 -5.279 1.00 88.25 100 LEU A CA 1
ATOM 813 C C . LEU A 1 100 ? 6.367 -1.814 -4.067 1.00 88.25 100 LEU A C 1
ATOM 815 O O . LEU A 1 100 ? 6.228 -0.595 -4.142 1.00 88.25 100 LEU A O 1
ATOM 819 N N . THR A 1 101 ? 6.893 -2.415 -2.998 1.00 84.56 101 THR A N 1
ATOM 820 C CA . THR A 1 101 ? 7.405 -1.681 -1.831 1.00 84.56 101 THR A CA 1
ATOM 821 C C . THR A 1 101 ? 8.498 -0.684 -2.209 1.00 84.56 101 THR A C 1
ATOM 823 O O . THR A 1 101 ? 8.486 0.442 -1.716 1.00 84.56 101 THR A O 1
ATOM 826 N N . TYR A 1 102 ? 9.427 -1.071 -3.087 1.00 87.44 102 TYR A N 1
ATOM 827 C CA . TYR A 1 102 ? 10.471 -0.159 -3.556 1.00 87.44 102 TYR A CA 1
ATOM 828 C C . TYR A 1 102 ? 9.957 0.775 -4.644 1.00 87.44 102 TYR A C 1
ATOM 830 O O . TYR A 1 102 ? 10.105 1.985 -4.522 1.00 87.44 102 TYR A O 1
ATOM 838 N N . TYR A 1 103 ? 9.299 0.238 -5.671 1.00 89.62 103 TYR A N 1
ATOM 839 C CA . TYR A 1 103 ? 8.797 1.021 -6.797 1.00 89.62 103 TYR A CA 1
ATOM 840 C C . TYR A 1 103 ? 7.894 2.177 -6.352 1.00 89.62 103 TYR A C 1
ATOM 842 O O . TYR A 1 103 ? 8.047 3.303 -6.808 1.00 89.62 103 TYR A O 1
ATOM 850 N N . THR A 1 104 ? 6.988 1.914 -5.409 1.00 88.25 104 THR A N 1
ATOM 851 C CA . THR A 1 104 ? 6.075 2.929 -4.887 1.00 88.25 104 THR A CA 1
ATOM 852 C C . THR A 1 104 ? 6.634 3.699 -3.697 1.00 88.25 104 THR A C 1
ATOM 854 O O . THR A 1 104 ? 5.928 4.548 -3.176 1.00 88.25 104 THR A O 1
ATOM 857 N N . GLY A 1 105 ? 7.875 3.467 -3.257 1.00 87.94 105 GLY A N 1
ATOM 858 C CA . GLY A 1 105 ? 8.419 4.074 -2.038 1.00 87.94 105 GLY A CA 1
ATOM 859 C C . GLY A 1 105 ? 8.355 5.604 -2.043 1.00 87.94 105 GLY A C 1
ATOM 860 O O . GLY A 1 105 ? 7.671 6.219 -1.227 1.00 87.94 105 GLY A O 1
ATOM 861 N N . ILE A 1 106 ? 8.996 6.237 -3.027 1.00 90.06 106 ILE A N 1
ATOM 862 C CA . ILE A 1 106 ? 8.993 7.701 -3.174 1.00 90.06 106 ILE A CA 1
ATOM 863 C C . ILE A 1 106 ? 7.568 8.279 -3.294 1.00 90.06 106 ILE A C 1
ATOM 865 O O . ILE A 1 106 ? 7.234 9.171 -2.503 1.00 90.06 106 ILE A O 1
ATOM 869 N N . PRO A 1 107 ? 6.701 7.823 -4.224 1.00 93.06 107 PRO A N 1
ATOM 870 C CA . PRO A 1 107 ? 5.350 8.375 -4.322 1.00 93.06 107 PRO A CA 1
ATOM 871 C C . PRO A 1 107 ? 4.492 8.045 -3.093 1.00 93.06 107 PRO A C 1
ATOM 873 O O . PRO A 1 107 ? 3.703 8.889 -2.675 1.00 93.06 107 PRO A O 1
ATOM 876 N N . ALA A 1 108 ? 4.681 6.892 -2.444 1.00 89.88 108 ALA A N 1
ATOM 877 C CA . ALA A 1 108 ? 3.942 6.536 -1.237 1.00 89.88 108 ALA A CA 1
ATOM 878 C C . ALA A 1 108 ? 4.305 7.420 -0.057 1.00 89.88 108 ALA A C 1
ATOM 880 O O . ALA A 1 108 ? 3.407 7.885 0.638 1.00 89.88 108 ALA A O 1
ATOM 881 N N . ARG A 1 109 ? 5.591 7.728 0.138 1.00 90.00 109 ARG A N 1
ATOM 882 C CA . ARG A 1 109 ? 6.014 8.709 1.141 1.00 90.00 109 ARG A CA 1
ATOM 883 C C . ARG A 1 109 ? 5.316 10.048 0.917 1.00 90.00 109 ARG A C 1
ATOM 885 O O . ARG A 1 109 ? 4.708 10.590 1.838 1.00 90.00 109 ARG A O 1
ATOM 892 N N . LYS A 1 110 ? 5.391 10.562 -0.316 1.00 91.81 110 LYS A N 1
ATOM 893 C CA . LYS A 1 110 ? 4.785 11.845 -0.701 1.00 91.81 110 LYS A CA 1
ATOM 894 C C . LYS A 1 110 ? 3.269 11.845 -0.483 1.00 91.81 110 LYS A C 1
ATOM 896 O O . LYS A 1 110 ? 2.738 12.826 0.028 1.00 91.81 110 LYS A O 1
ATOM 901 N N . ALA A 1 111 ? 2.586 10.761 -0.845 1.00 90.94 111 ALA A N 1
ATOM 902 C CA . ALA A 1 111 ? 1.142 10.622 -0.688 1.00 90.94 111 ALA A CA 1
ATOM 903 C C . ALA A 1 111 ? 0.722 10.495 0.783 1.00 90.94 111 ALA A C 1
ATOM 905 O O . ALA A 1 111 ? -0.146 11.238 1.235 1.00 90.94 111 ALA A O 1
ATOM 906 N N . LEU A 1 112 ? 1.363 9.611 1.549 1.00 89.69 112 LEU A N 1
ATOM 907 C CA . LEU A 1 112 ? 1.040 9.367 2.957 1.00 89.69 112 LEU A CA 1
ATOM 908 C C . LEU A 1 112 ? 1.224 10.614 3.822 1.00 89.69 112 LEU A C 1
ATOM 910 O O . LEU A 1 112 ? 0.373 10.885 4.668 1.00 89.69 112 LEU A O 1
ATOM 914 N N . CYS A 1 113 ? 2.282 11.388 3.566 1.00 92.75 113 CYS A N 1
ATOM 915 C CA . CYS A 1 113 ? 2.575 12.627 4.287 1.00 92.75 113 CYS A CA 1
ATOM 916 C C . CYS A 1 113 ? 1.928 13.870 3.660 1.00 92.75 113 CYS A C 1
ATOM 918 O O . CYS A 1 113 ? 2.175 14.989 4.114 1.00 92.75 113 CYS A O 1
ATOM 920 N N . LYS A 1 114 ? 1.090 13.710 2.624 1.00 93.50 114 LYS A N 1
ATOM 921 C CA . LYS A 1 114 ? 0.363 14.829 2.023 1.00 93.50 114 LYS A CA 1
ATOM 922 C C . LYS A 1 114 ? -0.645 15.369 3.029 1.00 93.50 114 LYS A C 1
ATOM 924 O O . LYS A 1 114 ? -1.579 14.669 3.424 1.00 93.50 114 LYS A O 1
ATOM 929 N N . LYS A 1 115 ? -0.483 16.637 3.399 1.00 93.69 115 LYS A N 1
ATOM 930 C CA . LYS A 1 115 ? -1.441 17.351 4.243 1.00 93.69 115 LYS A CA 1
ATOM 931 C C . LYS A 1 115 ? -2.604 17.922 3.429 1.00 93.69 115 LYS A C 1
ATOM 933 O O . LYS A 1 115 ? -2.460 18.264 2.248 1.00 93.69 115 LYS A O 1
ATOM 938 N N . ASN A 1 116 ? -3.767 17.985 4.060 1.00 90.38 116 ASN A N 1
ATOM 939 C CA . ASN A 1 116 ? -4.927 18.723 3.591 1.00 90.38 116 ASN A CA 1
ATOM 940 C C . ASN A 1 116 ? -4.798 20.212 3.975 1.00 90.38 116 ASN A C 1
ATOM 942 O O . ASN A 1 116 ? -3.773 20.638 4.503 1.00 90.38 116 ASN A O 1
ATOM 946 N N . ASN A 1 117 ? -5.822 21.006 3.663 1.00 88.12 117 ASN A N 1
ATOM 947 C CA . ASN A 1 117 ? -5.800 22.447 3.927 1.00 88.12 117 ASN A CA 1
ATOM 948 C C . ASN A 1 117 ? -5.901 22.771 5.430 1.00 88.12 117 ASN A C 1
ATOM 950 O O . ASN A 1 117 ? -5.491 23.849 5.839 1.00 88.12 117 ASN A O 1
ATOM 954 N N . ASP A 1 118 ? -6.383 21.822 6.232 1.00 88.94 118 ASP A N 1
ATOM 955 C CA . ASP A 1 118 ? -6.544 21.930 7.684 1.00 88.94 118 ASP A CA 1
ATOM 956 C C . ASP A 1 118 ? -5.257 21.513 8.434 1.00 88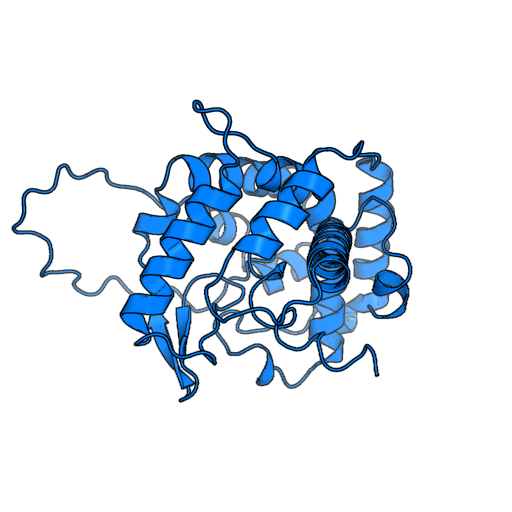.94 118 ASP A C 1
ATOM 958 O O . ASP A 1 118 ? -5.208 21.519 9.658 1.00 88.94 118 ASP A O 1
ATOM 962 N N . GLY A 1 119 ? -4.198 21.126 7.708 1.00 88.31 119 GLY A N 1
ATOM 963 C CA . GLY A 1 119 ? -2.916 20.692 8.275 1.00 88.31 119 GLY A CA 1
ATOM 964 C C . GLY A 1 119 ? -2.831 19.201 8.637 1.00 88.31 119 GLY A C 1
ATOM 965 O O . GLY A 1 119 ? -1.738 18.723 8.958 1.00 88.31 119 GLY A O 1
ATOM 966 N N . ASP A 1 120 ? -3.931 18.456 8.509 1.00 91.50 120 ASP A N 1
ATOM 967 C CA . ASP A 1 120 ? -4.015 17.014 8.774 1.00 91.50 120 ASP A CA 1
ATOM 968 C C . ASP A 1 120 ? -3.572 16.161 7.579 1.00 91.50 120 ASP A C 1
ATOM 970 O O . ASP A 1 120 ? -3.677 16.566 6.421 1.00 91.50 120 ASP A O 1
ATOM 974 N N . PHE A 1 121 ? -3.122 14.927 7.830 1.00 92.25 121 PHE A N 1
ATOM 975 C CA . PHE A 1 121 ? -2.751 13.998 6.759 1.00 92.25 121 PHE A CA 1
ATOM 976 C C . PHE A 1 121 ? -3.976 13.508 5.975 1.00 92.25 121 PHE A C 1
ATOM 978 O O . PHE A 1 121 ? -4.929 12.957 6.533 1.00 92.25 121 PHE A O 1
ATOM 985 N N . CYS A 1 122 ? -3.923 13.622 4.647 1.00 91.25 122 CYS A N 1
ATOM 986 C CA . CYS A 1 122 ? -4.975 13.114 3.770 1.00 91.25 122 CYS A CA 1
ATOM 987 C C . CYS A 1 122 ? -5.178 11.600 3.902 1.00 91.25 122 CYS A C 1
ATOM 989 O O . CYS A 1 122 ? -6.310 11.124 3.824 1.00 91.25 122 CYS A O 1
ATOM 991 N N . SER A 1 123 ? -4.102 10.853 4.143 1.00 87.88 123 SER A N 1
ATOM 992 C CA . SER A 1 123 ? -4.137 9.408 4.375 1.00 87.88 123 SER A CA 1
ATOM 993 C C . SER A 1 123 ? -4.987 9.038 5.595 1.00 87.88 123 SER A C 1
ATOM 995 O O . SER A 1 123 ? -5.829 8.151 5.480 1.00 87.88 123 SER A O 1
ATOM 997 N N . ILE A 1 124 ? -4.866 9.761 6.718 1.00 87.75 124 ILE A N 1
ATOM 998 C CA . ILE A 1 124 ? -5.705 9.551 7.913 1.00 87.75 124 ILE A CA 1
ATOM 999 C C . ILE A 1 124 ? -7.178 9.755 7.569 1.00 87.75 124 ILE A C 1
ATOM 1001 O O . ILE A 1 124 ? -7.981 8.857 7.807 1.00 87.75 124 ILE A O 1
ATOM 1005 N N . LYS A 1 125 ? -7.528 10.882 6.937 1.00 88.88 125 LYS A N 1
ATOM 1006 C CA . LYS A 1 125 ? -8.922 11.209 6.589 1.00 88.88 125 LYS A CA 1
ATOM 1007 C C . LYS A 1 125 ? -9.578 10.129 5.723 1.00 88.88 125 LYS A C 1
ATOM 1009 O O . LYS A 1 125 ? -10.743 9.789 5.926 1.00 88.88 125 LYS A O 1
ATOM 1014 N N . ILE A 1 126 ? -8.838 9.581 4.757 1.00 87.81 126 ILE A N 1
ATOM 1015 C CA . ILE A 1 126 ? -9.330 8.492 3.904 1.00 87.81 126 ILE A CA 1
ATOM 1016 C C . ILE A 1 126 ? -9.460 7.187 4.685 1.00 87.81 126 ILE A C 1
ATOM 1018 O O . ILE A 1 126 ? -10.504 6.537 4.606 1.00 87.81 126 ILE A O 1
ATOM 1022 N N . VAL A 1 127 ? -8.430 6.809 5.447 1.00 86.25 127 VAL A N 1
ATOM 1023 C CA . VAL A 1 127 ? -8.422 5.558 6.214 1.00 86.25 127 VAL A CA 1
ATOM 1024 C C . VAL A 1 127 ? -9.519 5.563 7.277 1.00 86.25 127 VAL A C 1
ATOM 1026 O O . VAL A 1 127 ? -10.188 4.550 7.439 1.00 86.25 127 VAL A O 1
ATOM 1029 N N . GLU A 1 128 ? -9.785 6.685 7.944 1.00 86.75 128 GLU A N 1
ATOM 1030 C CA . GLU A 1 128 ? -10.890 6.827 8.900 1.00 86.75 128 GLU A CA 1
ATOM 1031 C C . GLU A 1 128 ? -12.256 6.610 8.252 1.00 86.75 128 GLU A C 1
ATOM 1033 O O . GLU A 1 128 ? -13.047 5.794 8.732 1.00 86.75 128 GLU A O 1
ATOM 1038 N N . LYS A 1 129 ? -12.528 7.304 7.138 1.00 88.00 129 LYS A N 1
ATOM 1039 C CA . LYS A 1 129 ? -13.791 7.158 6.402 1.00 88.00 129 LYS A CA 1
ATOM 1040 C C . LYS A 1 129 ? -13.990 5.721 5.930 1.00 88.00 129 LYS A C 1
ATOM 1042 O O . LYS A 1 129 ? -15.079 5.171 6.098 1.00 88.00 129 LYS A O 1
ATOM 1047 N N . LEU A 1 130 ? -12.947 5.118 5.353 1.00 87.12 130 LEU A N 1
ATOM 1048 C CA . LEU A 1 130 ? -13.001 3.739 4.882 1.00 87.12 130 LEU A CA 1
ATOM 1049 C C . LEU A 1 130 ? -13.218 2.787 6.059 1.00 87.12 130 LEU A C 1
ATOM 1051 O O . LEU A 1 130 ? -14.146 1.994 6.018 1.00 87.12 130 LEU A O 1
ATOM 1055 N N . THR A 1 131 ? -12.439 2.909 7.134 1.00 86.44 131 THR A N 1
ATOM 1056 C CA . THR A 1 131 ? -12.531 2.053 8.330 1.00 86.44 131 THR A CA 1
ATOM 1057 C C . THR A 1 131 ? -13.920 2.106 8.957 1.00 86.44 131 THR A C 1
ATOM 1059 O O . THR A 1 131 ? -14.481 1.055 9.267 1.00 86.44 131 THR A O 1
ATOM 1062 N N . LYS A 1 132 ? -14.514 3.301 9.086 1.00 87.88 132 LYS A N 1
ATOM 1063 C CA . LYS A 1 132 ? -15.890 3.469 9.574 1.00 87.88 132 LYS A CA 1
ATOM 1064 C C . LYS A 1 132 ? -16.887 2.727 8.683 1.00 87.88 132 LYS A C 1
ATOM 1066 O O . LYS A 1 132 ? -17.684 1.938 9.183 1.00 87.88 132 LYS A O 1
ATOM 1071 N N . TRP A 1 133 ? -16.795 2.913 7.368 1.00 91.12 133 TRP A N 1
ATOM 1072 C CA . TRP A 1 133 ? -17.671 2.232 6.416 1.00 91.12 133 TRP A CA 1
ATOM 1073 C C . TRP A 1 133 ? -17.478 0.711 6.414 1.00 91.12 133 TRP A C 1
ATOM 1075 O O . TRP A 1 133 ? -18.465 -0.022 6.403 1.00 91.12 133 TRP A O 1
ATOM 1085 N N . VAL A 1 134 ? -16.235 0.213 6.475 1.00 86.88 134 VAL A N 1
ATOM 1086 C CA . VAL A 1 134 ? -15.957 -1.228 6.578 1.00 86.88 134 VAL A CA 1
ATOM 1087 C C . VAL A 1 134 ? -16.593 -1.773 7.851 1.00 86.88 134 VAL A C 1
ATOM 1089 O O . VAL A 1 134 ? -17.345 -2.740 7.772 1.00 86.88 134 VAL A O 1
ATOM 1092 N N . LYS A 1 135 ? -16.361 -1.126 8.999 1.00 85.69 135 LYS A N 1
ATOM 1093 C CA . LYS A 1 135 ? -16.942 -1.521 10.287 1.00 85.69 135 LYS A CA 1
ATOM 1094 C C . LYS A 1 135 ? -18.468 -1.599 10.216 1.00 85.69 135 LYS A C 1
ATOM 1096 O O . LYS A 1 135 ? -19.044 -2.573 10.683 1.00 85.69 135 LYS A O 1
ATOM 1101 N N . GLU A 1 136 ? -19.125 -0.627 9.593 1.00 91.94 136 GLU A N 1
ATOM 1102 C CA . GLU A 1 136 ? -20.580 -0.640 9.404 1.00 91.94 136 GLU A CA 1
ATOM 1103 C C . GLU A 1 136 ? -21.033 -1.777 8.473 1.00 91.94 136 GLU A C 1
ATOM 1105 O O . GLU A 1 136 ? -21.931 -2.541 8.815 1.00 91.94 136 GLU A O 1
ATOM 1110 N N . LYS A 1 137 ? -20.410 -1.940 7.300 1.00 90.62 137 LYS A N 1
ATOM 1111 C CA . LYS A 1 137 ? -20.856 -2.916 6.287 1.00 90.62 137 LYS A CA 1
ATOM 1112 C C . LYS A 1 137 ? -20.541 -4.364 6.626 1.00 90.62 137 LYS A C 1
ATOM 1114 O O . LYS A 1 137 ? -21.185 -5.274 6.098 1.00 90.62 137 LYS A O 1
ATOM 1119 N N . THR A 1 138 ? -19.557 -4.604 7.480 1.00 84.25 138 THR A N 1
ATOM 1120 C CA . THR A 1 138 ? -19.182 -5.957 7.891 1.00 84.25 138 THR A CA 1
ATOM 1121 C C . THR A 1 138 ? -19.844 -6.375 9.199 1.00 84.25 138 THR A C 1
ATOM 1123 O O . THR A 1 138 ? -19.746 -7.554 9.540 1.00 84.25 138 THR A O 1
ATOM 1126 N N . ASN A 1 139 ? -20.570 -5.472 9.872 1.00 90.75 139 ASN A N 1
ATOM 1127 C CA . ASN A 1 139 ? -21.008 -5.600 11.267 1.00 90.75 139 ASN A CA 1
ATOM 1128 C C . ASN A 1 139 ? -19.815 -5.789 12.218 1.00 90.75 139 ASN A C 1
ATOM 1130 O O . ASN A 1 139 ? -19.805 -6.693 13.048 1.00 90.75 139 ASN A O 1
ATOM 1134 N N . ALA A 1 140 ? -18.790 -4.952 12.049 1.00 84.75 140 ALA A N 1
ATOM 1135 C CA . ALA A 1 140 ? -17.555 -4.934 12.827 1.00 84.75 140 ALA A CA 1
ATOM 1136 C C . ALA A 1 140 ? -16.812 -6.281 12.860 1.00 84.75 140 ALA A C 1
ATOM 1138 O O . ALA A 1 140 ? -16.139 -6.599 13.838 1.00 84.75 140 ALA A O 1
ATOM 1139 N N . ASP A 1 141 ? -16.895 -7.059 11.779 1.00 82.62 141 ASP A N 1
ATOM 1140 C CA . ASP A 1 141 ? -16.217 -8.350 11.662 1.00 82.62 141 ASP A CA 1
ATOM 1141 C C . ASP A 1 141 ? -14.691 -8.165 11.775 1.00 82.62 141 ASP A C 1
ATOM 1143 O O . ASP A 1 141 ? -14.088 -7.568 10.879 1.00 82.62 141 ASP A O 1
ATOM 1147 N N . PRO A 1 142 ? -14.024 -8.671 12.825 1.00 80.31 142 PRO A N 1
ATOM 1148 C CA . PRO A 1 142 ? -12.593 -8.449 13.028 1.00 80.31 142 PRO A CA 1
ATOM 1149 C C . PRO A 1 142 ? -11.717 -9.172 11.993 1.00 80.31 142 PRO A C 1
ATOM 1151 O O . PRO A 1 142 ? -10.521 -8.900 11.899 1.00 80.31 142 PRO A O 1
ATOM 1154 N N . LYS A 1 143 ? -12.292 -10.099 11.215 1.00 83.50 143 LYS A N 1
ATOM 1155 C CA . LYS A 1 143 ? -11.610 -10.833 10.142 1.00 83.50 143 LYS A CA 1
ATOM 1156 C C . LYS A 1 143 ? -11.798 -10.184 8.770 1.00 83.50 143 LYS A C 1
ATOM 1158 O O . LYS A 1 143 ? -11.254 -10.707 7.798 1.00 83.50 143 LYS A O 1
ATOM 1163 N N . ALA A 1 144 ? -12.565 -9.096 8.675 1.00 84.19 144 ALA A N 1
ATOM 1164 C CA . ALA A 1 144 ? -12.774 -8.407 7.413 1.00 84.19 144 ALA A CA 1
ATOM 1165 C C . ALA A 1 144 ? -11.478 -7.782 6.888 1.00 84.19 144 ALA A C 1
ATOM 1167 O O . ALA A 1 144 ? -10.706 -7.192 7.643 1.00 84.19 144 ALA A O 1
ATOM 1168 N N . ILE A 1 145 ? -11.258 -7.896 5.581 1.00 82.75 145 ILE A N 1
ATOM 1169 C CA . ILE A 1 145 ? -10.045 -7.427 4.904 1.00 82.75 145 ILE A CA 1
ATOM 1170 C C . ILE A 1 145 ? -10.415 -6.603 3.678 1.00 82.75 145 ILE A C 1
ATOM 1172 O O . ILE A 1 145 ? -11.396 -6.911 3.005 1.00 82.75 145 ILE A O 1
ATOM 1176 N N . VAL A 1 146 ? -9.629 -5.581 3.358 1.00 83.69 146 VAL A N 1
ATOM 1177 C CA . VAL A 1 146 ? -9.730 -4.871 2.079 1.00 83.69 146 VAL A CA 1
ATOM 1178 C C . VAL A 1 146 ? -8.815 -5.562 1.067 1.00 83.69 146 VAL A C 1
ATOM 1180 O O . VAL A 1 146 ? -7.681 -5.921 1.391 1.00 83.69 146 VAL A O 1
ATOM 1183 N N . THR A 1 147 ? -9.305 -5.785 -0.152 1.00 82.88 147 THR A N 1
ATOM 1184 C CA . THR A 1 147 ? -8.498 -6.348 -1.243 1.00 82.88 147 THR A CA 1
ATOM 1185 C C . THR A 1 147 ? -7.381 -5.389 -1.641 1.00 82.88 147 THR A C 1
ATOM 1187 O O . THR A 1 147 ? -7.505 -4.177 -1.466 1.00 82.88 147 THR A O 1
ATOM 1190 N N . HIS A 1 148 ? -6.279 -5.908 -2.197 1.00 77.94 148 HIS A N 1
ATOM 1191 C CA . HIS A 1 148 ? -5.131 -5.068 -2.561 1.00 77.94 148 HIS A CA 1
ATOM 1192 C C . HIS A 1 148 ? -5.528 -3.942 -3.509 1.00 77.94 148 HIS A C 1
ATOM 1194 O O . HIS A 1 148 ? -5.100 -2.815 -3.312 1.00 77.94 148 HIS A O 1
ATOM 1200 N N . ASP A 1 149 ? -6.398 -4.241 -4.473 1.00 77.81 149 ASP A N 1
ATOM 1201 C CA . ASP A 1 149 ? -6.927 -3.298 -5.456 1.00 77.81 149 ASP A CA 1
ATOM 1202 C C . ASP A 1 149 ? -8.013 -2.339 -4.940 1.00 77.81 149 ASP A C 1
ATOM 1204 O O . ASP A 1 149 ? -8.568 -1.577 -5.730 1.00 77.81 149 ASP A O 1
ATOM 1208 N N . LEU A 1 150 ? -8.331 -2.387 -3.640 1.00 81.25 150 LEU A N 1
ATOM 1209 C CA . LEU A 1 150 ? -9.355 -1.580 -2.969 1.00 81.25 150 LEU A CA 1
ATOM 1210 C C . LEU A 1 150 ? -10.760 -1.694 -3.577 1.00 81.25 150 LEU A C 1
ATOM 1212 O O . LEU A 1 150 ? -11.617 -0.852 -3.310 1.00 81.25 150 LEU A O 1
ATOM 1216 N N . LYS A 1 151 ? -11.034 -2.718 -4.391 1.00 85.00 151 LYS A N 1
ATOM 1217 C CA . LYS A 1 151 ? -12.361 -2.897 -4.994 1.00 85.00 151 LYS A CA 1
ATOM 1218 C C . LYS A 1 151 ? -13.354 -3.520 -4.029 1.00 85.00 151 LYS A C 1
ATOM 1220 O O . LYS A 1 151 ? -14.550 -3.239 -4.133 1.00 85.00 151 LYS A O 1
ATOM 1225 N N . PHE A 1 152 ? -12.886 -4.366 -3.114 1.00 88.50 152 PHE A N 1
ATOM 1226 C CA . PHE A 1 152 ? -13.756 -5.130 -2.234 1.00 88.50 152 PHE A CA 1
ATOM 1227 C C . PHE A 1 152 ? -13.262 -5.163 -0.793 1.00 88.50 152 PHE A C 1
ATOM 1229 O O . PHE A 1 152 ? -12.070 -5.114 -0.502 1.00 88.50 152 PHE A O 1
ATOM 1236 N N . VAL A 1 153 ? -14.219 -5.340 0.106 1.00 90.00 153 VAL A N 1
ATOM 1237 C CA . VAL A 1 153 ? -14.009 -5.900 1.434 1.00 90.00 153 VAL A CA 1
ATOM 1238 C C . VAL A 1 153 ? -14.427 -7.360 1.403 1.00 90.00 153 VAL A C 1
ATOM 1240 O O . VAL A 1 153 ? -15.512 -7.674 0.919 1.00 90.00 153 VAL A O 1
ATOM 1243 N N . ILE A 1 154 ? -13.605 -8.249 1.945 1.00 87.38 154 ILE A N 1
ATOM 1244 C CA . ILE A 1 154 ? -13.929 -9.663 2.131 1.00 87.38 154 ILE A CA 1
ATOM 1245 C C . ILE A 1 154 ? -14.170 -9.888 3.620 1.00 87.38 154 ILE A C 1
ATOM 1247 O O . ILE A 1 154 ? -13.282 -9.643 4.432 1.00 87.38 154 ILE A O 1
ATOM 1251 N N . LYS A 1 155 ? -15.376 -10.326 3.984 1.00 88.88 155 LYS A N 1
ATOM 1252 C CA . LYS A 1 155 ? -15.721 -10.714 5.360 1.00 88.88 155 LYS A CA 1
ATOM 1253 C C . LYS A 1 155 ? -14.995 -12.003 5.764 1.00 88.88 155 LYS A C 1
ATOM 1255 O O . LYS A 1 155 ? -14.557 -12.771 4.911 1.00 88.88 155 LYS A O 1
ATOM 1260 N N . GLY A 1 156 ? -14.956 -12.305 7.059 1.00 83.31 156 GLY A N 1
ATOM 1261 C CA . GLY A 1 156 ? -14.396 -13.546 7.595 1.00 83.31 156 GLY A CA 1
ATOM 1262 C C . GLY A 1 156 ? -15.066 -14.817 7.063 1.00 83.31 156 GLY A C 1
ATOM 1263 O O . GLY A 1 156 ? -14.430 -15.864 7.036 1.00 83.31 156 GLY A O 1
ATOM 1264 N N . ASN A 1 157 ? -16.314 -14.719 6.596 1.00 87.69 157 ASN A N 1
ATOM 1265 C CA . ASN A 1 157 ? -17.041 -15.805 5.932 1.00 87.69 157 ASN A CA 1
ATOM 1266 C C . ASN A 1 157 ? -16.830 -15.859 4.403 1.00 87.69 157 ASN A C 1
ATOM 1268 O O . ASN A 1 157 ? -17.563 -16.557 3.712 1.00 87.69 157 ASN A O 1
ATOM 1272 N N . GLY A 1 158 ? -15.895 -15.076 3.855 1.00 87.81 158 GLY A N 1
ATOM 1273 C CA . GLY A 1 158 ? -15.581 -15.037 2.424 1.00 87.81 158 GLY A CA 1
ATOM 1274 C C . GLY A 1 158 ? -16.489 -14.139 1.575 1.00 87.81 158 GLY A C 1
ATOM 1275 O O . GLY A 1 158 ? -16.163 -13.872 0.417 1.00 87.81 158 GLY A O 1
ATOM 1276 N N . LYS A 1 159 ? -17.598 -13.610 2.117 1.00 93.25 159 LYS A N 1
ATOM 1277 C CA . LYS A 1 159 ? -18.491 -12.715 1.362 1.00 93.25 159 LYS A CA 1
ATOM 1278 C C . LYS A 1 159 ? -17.756 -11.438 0.949 1.00 93.25 159 LYS A C 1
ATOM 1280 O O . LYS A 1 159 ? -17.229 -10.724 1.803 1.00 93.25 159 LYS A O 1
ATOM 1285 N N . LYS A 1 160 ? -17.800 -11.115 -0.347 1.00 92.81 160 LYS A N 1
ATOM 1286 C CA . LYS A 1 160 ? -17.249 -9.873 -0.905 1.00 92.81 160 LYS A CA 1
ATOM 1287 C C . LYS A 1 160 ? -18.296 -8.754 -0.912 1.00 92.81 160 LYS A C 1
ATOM 1289 O O . LYS A 1 160 ? -19.443 -8.968 -1.298 1.00 92.81 160 LYS A O 1
ATOM 1294 N N . ILE A 1 161 ? -17.893 -7.553 -0.510 1.00 92.19 161 ILE A N 1
ATOM 1295 C CA . ILE A 1 161 ? -18.688 -6.320 -0.546 1.00 92.19 161 ILE A CA 1
ATOM 1296 C C . ILE A 1 161 ? -17.900 -5.295 -1.352 1.00 92.19 161 ILE A C 1
ATOM 1298 O O . ILE A 1 161 ? -16.750 -5.016 -1.031 1.00 92.19 161 ILE A O 1
ATOM 1302 N N . ARG A 1 162 ? -18.501 -4.731 -2.400 1.00 93.06 162 ARG A N 1
ATOM 1303 C CA . ARG A 1 162 ? -17.833 -3.734 -3.245 1.00 93.06 162 ARG A CA 1
ATOM 1304 C C . ARG A 1 162 ? -17.669 -2.408 -2.498 1.00 93.06 162 ARG A C 1
ATOM 1306 O O . ARG A 1 162 ? -18.629 -1.919 -1.904 1.00 93.06 162 ARG A O 1
ATOM 1313 N N . ILE A 1 163 ? -16.475 -1.823 -2.562 1.00 85.56 163 ILE A N 1
ATOM 1314 C CA . ILE A 1 163 ? -16.208 -0.476 -2.051 1.00 85.56 163 ILE A CA 1
ATOM 1315 C C . ILE A 1 163 ? -16.811 0.546 -3.034 1.00 85.56 163 ILE A C 1
ATOM 1317 O O . ILE A 1 163 ? -16.549 0.460 -4.239 1.00 85.56 163 ILE A O 1
ATOM 1321 N N . PRO A 1 164 ? -17.636 1.502 -2.562 1.00 89.44 164 PRO A N 1
ATOM 1322 C CA . PRO A 1 164 ? -18.226 2.529 -3.409 1.00 89.44 164 PRO A CA 1
ATOM 1323 C C . PRO A 1 164 ? -17.159 3.362 -4.117 1.00 89.44 164 PRO A C 1
ATOM 1325 O O . PRO A 1 164 ? -16.208 3.830 -3.491 1.00 89.44 164 PRO A O 1
ATOM 1328 N N . ARG A 1 165 ? -17.358 3.630 -5.413 1.00 84.88 165 ARG A N 1
ATOM 1329 C CA . ARG A 1 165 ? -16.426 4.468 -6.188 1.00 84.88 165 ARG A CA 1
ATOM 1330 C C . ARG A 1 165 ? -16.315 5.897 -5.651 1.00 84.88 165 ARG A C 1
ATOM 1332 O O . ARG A 1 165 ? -15.291 6.539 -5.852 1.00 84.88 165 ARG A O 1
ATOM 1339 N N . SER A 1 166 ? -17.327 6.374 -4.925 1.00 85.88 166 SER A N 1
ATOM 1340 C CA . SER A 1 166 ? -17.336 7.699 -4.300 1.00 85.88 166 SER A CA 1
ATOM 1341 C C . SER A 1 166 ? -16.196 7.921 -3.298 1.00 85.88 166 SER A C 1
ATOM 1343 O O . SER A 1 166 ? -15.776 9.064 -3.131 1.00 85.88 166 SER A O 1
ATOM 1345 N N . PHE A 1 167 ? -15.627 6.866 -2.695 1.00 82.69 167 PHE A N 1
ATOM 1346 C CA . PHE A 1 167 ? -14.417 6.982 -1.866 1.00 82.69 167 PHE A CA 1
ATOM 1347 C C . PHE A 1 167 ? -13.229 7.560 -2.640 1.00 82.69 167 PHE A C 1
ATOM 1349 O O . PHE A 1 167 ? -12.448 8.339 -2.096 1.00 82.69 167 PHE A O 1
ATOM 1356 N N . PHE A 1 168 ? -13.127 7.223 -3.924 1.00 84.62 168 PHE A N 1
ATOM 1357 C CA . PHE A 1 168 ? -12.044 7.659 -4.803 1.00 84.62 168 PHE A CA 1
ATOM 1358 C C . PHE A 1 168 ? -12.281 9.057 -5.396 1.00 84.62 168 PHE A C 1
ATOM 1360 O O . PHE A 1 168 ? -11.400 9.633 -6.029 1.00 84.62 168 PHE A O 1
ATOM 1367 N N . CYS A 1 169 ? -13.458 9.633 -5.141 1.00 88.62 169 CYS A N 1
ATOM 1368 C CA . CYS A 1 169 ? -13.787 11.021 -5.456 1.00 88.62 169 CYS A CA 1
ATOM 1369 C C . CYS A 1 169 ? -13.494 11.985 -4.303 1.00 88.62 169 CYS A C 1
ATOM 1371 O O . CYS A 1 169 ? -13.661 13.195 -4.458 1.00 88.62 169 CYS A O 1
ATOM 1373 N N . ASP A 1 170 ? -13.056 11.480 -3.146 1.00 89.12 170 ASP A N 1
ATOM 1374 C CA . ASP A 1 170 ? -12.658 12.339 -2.040 1.00 89.12 170 ASP A CA 1
ATOM 1375 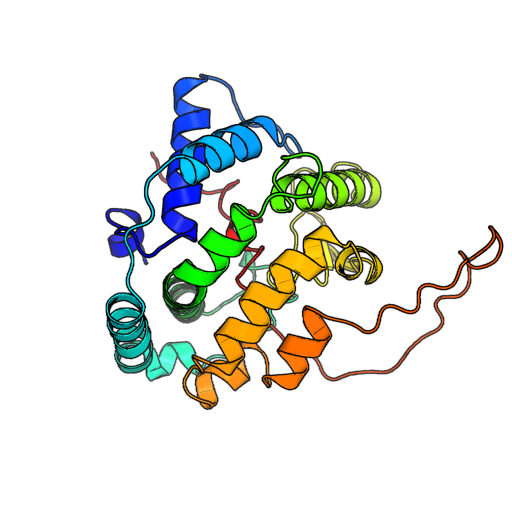C C . ASP A 1 170 ? -11.448 13.208 -2.448 1.00 89.12 170 ASP A C 1
ATOM 1377 O O . ASP A 1 170 ? -10.466 12.679 -2.982 1.00 89.12 170 ASP A O 1
ATOM 1381 N N . PRO A 1 171 ? -11.466 14.529 -2.189 1.00 91.69 171 PRO A N 1
ATOM 1382 C CA . PRO A 1 171 ? -10.366 15.416 -2.560 1.00 91.69 171 PRO A CA 1
ATOM 1383 C C . PRO A 1 171 ? -9.002 14.980 -2.010 1.00 91.69 171 PRO A C 1
ATOM 1385 O O . PRO A 1 171 ? -7.986 15.146 -2.685 1.00 91.69 171 PRO A O 1
ATOM 1388 N N . CYS A 1 172 ? -8.957 14.404 -0.805 1.00 89.88 172 CYS A N 1
ATOM 1389 C CA . CYS A 1 172 ? -7.723 13.874 -0.240 1.00 89.88 172 CYS A CA 1
ATOM 1390 C C . CYS A 1 172 ? -7.258 12.608 -0.956 1.00 89.88 172 CYS A C 1
ATOM 1392 O O . CYS A 1 172 ? -6.061 12.474 -1.207 1.00 89.88 172 CYS A O 1
ATOM 1394 N N . PHE A 1 173 ? -8.181 11.717 -1.335 1.00 88.62 173 PHE A N 1
ATOM 1395 C CA . PHE A 1 173 ? -7.829 10.552 -2.144 1.00 88.62 173 PHE A CA 1
ATOM 1396 C C . PHE A 1 173 ? -7.253 10.996 -3.482 1.00 88.62 173 PHE A C 1
ATOM 1398 O O . PHE A 1 173 ? -6.160 10.573 -3.834 1.00 88.62 173 PHE A O 1
ATOM 1405 N N . ARG A 1 174 ? -7.924 11.918 -4.182 1.00 91.06 174 ARG A N 1
ATOM 1406 C CA . ARG A 1 174 ? -7.466 12.426 -5.481 1.00 91.06 174 ARG A CA 1
ATOM 1407 C C . ARG A 1 174 ? -6.087 13.081 -5.395 1.00 91.06 174 ARG A C 1
ATOM 1409 O O . ARG A 1 174 ? -5.222 12.770 -6.208 1.00 91.06 174 ARG A O 1
ATOM 1416 N N . LYS A 1 175 ? -5.839 13.919 -4.377 1.00 91.56 175 LYS A N 1
ATOM 1417 C CA . LYS A 1 175 ? -4.509 14.514 -4.125 1.00 91.56 175 LYS A CA 1
ATOM 1418 C C . LYS A 1 175 ? -3.418 13.446 -3.982 1.00 91.56 175 LYS A C 1
ATOM 1420 O O . LYS A 1 175 ? -2.323 13.635 -4.501 1.00 91.56 175 LYS A O 1
ATOM 1425 N N . MET A 1 176 ? -3.701 12.348 -3.280 1.00 92.44 176 MET A N 1
ATOM 1426 C CA . MET A 1 176 ? -2.762 11.230 -3.140 1.00 92.44 176 MET A CA 1
ATOM 1427 C C . MET A 1 176 ? -2.637 10.414 -4.431 1.00 92.44 176 MET A C 1
ATOM 1429 O O . MET A 1 176 ? -1.533 10.063 -4.825 1.00 92.44 176 MET A O 1
ATOM 1433 N N . ALA A 1 177 ? -3.751 10.134 -5.103 1.00 90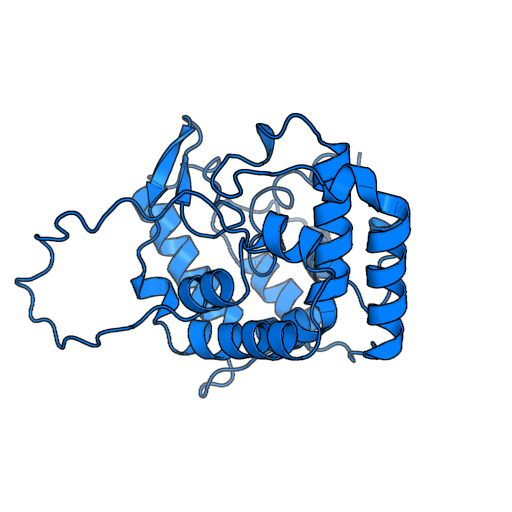.62 177 ALA A N 1
ATOM 1434 C CA . ALA A 1 177 ? -3.820 9.346 -6.326 1.00 90.62 177 ALA A CA 1
ATOM 1435 C C . ALA A 1 177 ? -3.005 9.966 -7.466 1.00 90.62 177 ALA A C 1
ATOM 1437 O O . ALA A 1 177 ? -2.243 9.248 -8.107 1.00 90.62 177 ALA A O 1
ATOM 1438 N N . HIS A 1 178 ? -3.091 11.287 -7.662 1.00 92.06 178 HIS A N 1
ATOM 1439 C CA . HIS A 1 178 ? -2.285 11.992 -8.663 1.00 92.06 178 HIS A CA 1
ATOM 1440 C C . HIS A 1 178 ? -0.781 11.760 -8.465 1.00 92.06 178 HIS A C 1
ATOM 1442 O O . HIS A 1 178 ? -0.091 11.437 -9.422 1.00 92.06 178 HIS A O 1
ATOM 1448 N N . ILE A 1 179 ? -0.286 11.771 -7.219 1.00 90.62 179 ILE A N 1
ATOM 1449 C CA . ILE A 1 179 ? 1.133 11.495 -6.925 1.00 90.62 179 ILE A CA 1
ATOM 1450 C C . ILE A 1 179 ? 1.562 10.120 -7.456 1.00 90.62 179 ILE A C 1
ATOM 1452 O O . ILE A 1 179 ? 2.672 9.981 -7.964 1.00 90.62 179 ILE A O 1
ATOM 1456 N N . TYR A 1 180 ? 0.706 9.101 -7.341 1.00 89.19 180 TYR A N 1
ATOM 1457 C CA . TYR A 1 180 ? 1.003 7.770 -7.870 1.00 89.19 180 TYR A CA 1
ATOM 1458 C C . TYR A 1 180 ? 0.858 7.702 -9.389 1.00 89.19 180 TYR A C 1
ATOM 1460 O O . TYR A 1 180 ? 1.729 7.141 -10.045 1.00 89.19 180 TYR A O 1
ATOM 1468 N N . VAL A 1 181 ? -0.228 8.242 -9.944 1.00 89.19 181 VAL A N 1
ATOM 1469 C CA . VAL A 1 181 ? -0.510 8.182 -11.387 1.00 89.19 181 VAL A CA 1
ATOM 1470 C C . VAL A 1 181 ? 0.561 8.923 -12.186 1.00 89.19 181 VAL A C 1
ATOM 1472 O O . VAL A 1 181 ? 1.063 8.375 -13.169 1.00 89.19 181 VAL A O 1
ATOM 1475 N N . ASP A 1 182 ? 0.970 10.106 -11.728 1.00 92.88 182 ASP A N 1
ATOM 1476 C CA . ASP A 1 182 ? 2.038 10.892 -12.352 1.00 92.88 182 ASP A CA 1
ATOM 1477 C C . ASP A 1 182 ? 3.379 10.152 -12.239 1.00 92.88 182 ASP A C 1
ATOM 1479 O O . ASP A 1 182 ? 4.088 9.980 -13.226 1.00 92.88 182 ASP A O 1
ATOM 1483 N N . TYR A 1 183 ? 3.685 9.586 -11.066 1.00 92.19 183 TYR A N 1
ATOM 1484 C CA . TYR A 1 183 ? 4.910 8.805 -10.885 1.00 92.19 183 TYR A CA 1
ATOM 1485 C C . TYR A 1 183 ? 4.980 7.584 -11.809 1.00 92.19 183 TYR A C 1
ATOM 1487 O O . TYR A 1 183 ? 6.027 7.307 -12.388 1.00 92.19 183 TYR A O 1
ATOM 1495 N N . VAL A 1 184 ? 3.880 6.838 -11.956 1.00 91.12 184 VAL A N 1
ATOM 1496 C CA . VAL A 1 184 ? 3.842 5.658 -12.833 1.00 91.12 184 VAL A CA 1
ATOM 1497 C C . VAL A 1 184 ? 4.000 6.058 -14.296 1.00 91.12 184 VAL A C 1
ATOM 1499 O O . VAL A 1 184 ? 4.624 5.319 -15.056 1.00 91.12 184 VAL A O 1
ATOM 1502 N N . LYS A 1 185 ? 3.468 7.221 -14.687 1.00 92.69 185 LYS A N 1
ATOM 1503 C CA . LYS A 1 185 ? 3.625 7.773 -16.036 1.00 92.69 185 LYS A CA 1
ATOM 1504 C C . LYS A 1 185 ? 5.094 8.036 -16.366 1.00 92.69 185 LYS A C 1
ATOM 1506 O O . LYS A 1 185 ? 5.550 7.622 -17.431 1.00 92.69 185 LYS A O 1
ATOM 1511 N N . ASP A 1 186 ? 5.814 8.658 -15.436 1.00 94.12 186 ASP A N 1
ATOM 1512 C CA . ASP A 1 186 ? 7.200 9.093 -15.635 1.00 94.12 186 ASP A CA 1
ATOM 1513 C C . ASP A 1 186 ? 8.214 7.957 -15.424 1.00 94.12 186 ASP A C 1
ATOM 1515 O O . ASP A 1 186 ? 9.258 7.910 -16.073 1.00 94.12 186 ASP A O 1
ATOM 1519 N N . HIS A 1 187 ? 7.896 6.997 -14.553 1.00 93.25 187 HIS A N 1
ATOM 1520 C CA . HIS A 1 187 ? 8.790 5.907 -14.160 1.00 93.25 187 HIS A CA 1
ATOM 1521 C C . HIS A 1 187 ? 8.150 4.550 -14.438 1.00 93.25 187 HIS A C 1
ATOM 1523 O O . HIS A 1 187 ? 7.821 3.795 -13.522 1.00 93.25 187 HIS A O 1
ATOM 1529 N N . ARG A 1 188 ? 7.928 4.214 -15.710 1.00 91.56 188 ARG A N 1
ATOM 1530 C CA . ARG A 1 188 ? 7.245 2.962 -16.067 1.00 91.56 188 ARG A CA 1
ATOM 1531 C C . ARG A 1 188 ? 8.075 1.724 -15.728 1.00 91.56 188 ARG A C 1
ATOM 1533 O O . ARG A 1 188 ? 9.266 1.639 -16.017 1.00 91.56 188 ARG A O 1
ATOM 1540 N N . LEU A 1 189 ? 7.406 0.710 -15.181 1.00 91.19 189 LEU A N 1
ATOM 1541 C CA . LEU A 1 189 ? 7.952 -0.646 -15.093 1.00 91.19 189 LEU A CA 1
ATOM 1542 C C . LEU A 1 189 ? 8.050 -1.285 -16.489 1.00 91.19 189 LEU A C 1
ATOM 1544 O O . LEU A 1 189 ? 7.480 -0.797 -17.468 1.00 91.19 189 LEU A O 1
ATOM 1548 N N . LYS A 1 190 ? 8.715 -2.444 -16.591 1.00 93.38 190 LYS A N 1
ATOM 1549 C CA . LYS A 1 190 ? 8.674 -3.258 -17.815 1.00 93.38 190 LYS A CA 1
ATOM 1550 C C . LYS A 1 190 ? 7.214 -3.544 -18.183 1.00 93.38 190 LYS A C 1
ATOM 1552 O O . LYS A 1 190 ? 6.434 -3.988 -17.340 1.00 93.38 190 LYS A O 1
ATOM 1557 N N . LYS A 1 191 ? 6.861 -3.379 -19.463 1.00 91.94 191 LYS A N 1
ATOM 1558 C CA . LYS A 1 191 ? 5.483 -3.525 -19.977 1.00 91.94 191 LYS A CA 1
ATOM 1559 C C . LYS A 1 191 ? 4.800 -4.836 -19.561 1.00 91.94 191 LYS A C 1
ATOM 1561 O O . LYS A 1 191 ? 3.607 -4.841 -19.280 1.00 91.94 191 LYS A O 1
ATOM 1566 N N . SER A 1 192 ? 5.540 -5.947 -19.508 1.00 90.56 192 SER A N 1
ATOM 1567 C CA . SER A 1 192 ? 5.010 -7.244 -19.060 1.00 90.56 192 SER A CA 1
ATOM 1568 C C . SER A 1 192 ? 4.596 -7.235 -17.587 1.00 90.56 192 SER A C 1
ATOM 1570 O O . SER A 1 192 ? 3.549 -7.775 -17.243 1.00 90.56 192 SER A O 1
ATOM 1572 N N . VAL A 1 193 ? 5.393 -6.590 -16.736 1.00 90.44 193 VAL A N 1
ATOM 1573 C CA . VAL A 1 193 ? 5.133 -6.456 -15.300 1.00 90.44 193 VAL A CA 1
ATOM 1574 C C . VAL A 1 193 ? 3.966 -5.498 -15.076 1.00 90.44 193 VAL A C 1
ATOM 1576 O O . VAL A 1 193 ? 3.013 -5.852 -14.391 1.00 90.44 193 VAL A O 1
ATOM 1579 N N . GLU A 1 194 ? 3.973 -4.337 -15.739 1.00 87.88 194 GLU A N 1
ATOM 1580 C CA . GLU A 1 194 ? 2.862 -3.376 -15.700 1.00 87.88 194 GLU A CA 1
ATOM 1581 C C . GLU A 1 194 ? 1.531 -4.037 -16.093 1.00 87.88 194 GLU A C 1
ATOM 1583 O O . GLU A 1 194 ? 0.525 -3.893 -15.399 1.00 87.88 194 GLU A O 1
ATOM 1588 N N . LYS A 1 195 ? 1.535 -4.839 -17.165 1.00 88.81 195 LYS A N 1
ATOM 1589 C CA . LYS A 1 195 ? 0.358 -5.582 -17.634 1.00 88.81 195 LYS A CA 1
ATOM 1590 C C . LYS A 1 195 ? -0.155 -6.600 -16.613 1.00 88.81 195 LYS A C 1
ATOM 1592 O O . LYS A 1 195 ? -1.360 -6.823 -16.538 1.00 88.81 195 LYS A O 1
ATOM 1597 N N . ASN A 1 196 ? 0.722 -7.232 -15.842 1.00 87.31 196 ASN A N 1
ATOM 1598 C CA . ASN A 1 196 ? 0.308 -8.217 -14.842 1.00 87.31 196 ASN A CA 1
ATOM 1599 C C . ASN A 1 196 ? -0.196 -7.572 -13.544 1.00 87.31 196 ASN A C 1
ATOM 1601 O O . ASN A 1 196 ? -1.049 -8.143 -12.862 1.00 87.31 196 ASN A O 1
ATOM 1605 N N . ILE A 1 197 ? 0.304 -6.379 -13.219 1.00 84.44 197 ILE A N 1
ATOM 1606 C CA . ILE A 1 197 ? -0.143 -5.610 -12.059 1.00 84.44 197 ILE A CA 1
ATOM 1607 C C . ILE A 1 197 ? -1.436 -4.872 -12.422 1.00 84.44 197 ILE A C 1
ATOM 1609 O O . ILE A 1 197 ? -2.495 -5.177 -11.887 1.00 84.44 197 ILE A O 1
ATOM 1613 N N . TRP A 1 198 ? -1.395 -3.949 -13.378 1.00 82.00 198 TRP A N 1
ATOM 1614 C CA . TRP A 1 198 ? -2.505 -3.035 -13.674 1.00 82.00 198 TRP A CA 1
ATOM 1615 C C . TRP A 1 198 ? -3.277 -3.376 -14.949 1.00 82.00 198 TRP A C 1
ATOM 1617 O O . TRP A 1 198 ? -4.383 -2.889 -15.151 1.00 82.00 198 TRP A O 1
ATOM 1627 N N . GLY A 1 199 ? -2.730 -4.218 -15.825 1.00 85.06 199 GLY A N 1
ATOM 1628 C CA . GLY A 1 199 ? -3.273 -4.446 -17.168 1.00 85.06 199 GLY A CA 1
ATOM 1629 C C . GLY A 1 199 ? -2.763 -3.412 -18.170 1.00 85.06 199 GLY A C 1
ATOM 1630 O O . GLY A 1 199 ? -2.222 -3.791 -19.209 1.00 85.06 199 GLY A O 1
ATOM 1631 N N . SER A 1 200 ? -2.891 -2.129 -17.836 1.00 85.81 200 SER A N 1
ATOM 1632 C CA . SER A 1 200 ? -2.333 -0.995 -18.576 1.00 85.81 200 SER A CA 1
ATOM 1633 C C . SER A 1 200 ? -2.247 0.241 -17.672 1.00 85.81 200 SER A C 1
ATOM 1635 O O . SER A 1 200 ? -2.925 0.308 -16.646 1.00 85.81 200 SER A O 1
ATOM 1637 N N . TYR A 1 201 ? -1.463 1.240 -18.081 1.00 86.62 201 TYR A N 1
ATOM 1638 C CA . TYR A 1 201 ? -1.494 2.575 -17.474 1.00 86.62 201 TYR A CA 1
ATOM 1639 C C . TYR A 1 201 ? -2.911 3.176 -17.426 1.00 86.62 201 TYR A C 1
ATOM 1641 O O . TYR A 1 201 ? -3.320 3.673 -16.384 1.00 86.62 201 TYR A O 1
ATOM 1649 N N . HIS A 1 202 ? -3.689 3.059 -18.508 1.00 87.88 202 HIS A N 1
ATOM 1650 C CA . HIS A 1 202 ? -5.069 3.557 -18.555 1.00 87.88 202 HIS A CA 1
ATOM 1651 C C . HIS A 1 202 ? -5.954 2.910 -17.480 1.00 87.88 202 HIS A C 1
ATOM 1653 O O . HIS A 1 202 ? -6.675 3.600 -16.771 1.00 87.88 202 HIS A O 1
ATOM 1659 N N . HIS A 1 203 ? -5.854 1.590 -17.287 1.00 85.31 203 HIS A N 1
ATOM 1660 C CA . HIS A 1 203 ? -6.599 0.914 -16.222 1.00 85.31 203 HIS A CA 1
ATOM 1661 C C . HIS A 1 203 ? -6.155 1.354 -14.819 1.00 85.31 203 HIS A C 1
ATOM 1663 O O . HIS A 1 203 ? -6.972 1.366 -13.900 1.00 85.31 203 HIS A O 1
ATOM 1669 N N . LEU A 1 204 ? -4.874 1.699 -14.626 1.00 85.81 204 LEU A N 1
ATOM 1670 C CA . LEU A 1 204 ? -4.406 2.305 -13.377 1.00 85.81 204 LEU A CA 1
ATOM 1671 C C . LEU A 1 204 ? -5.026 3.696 -13.183 1.00 85.81 204 LEU A C 1
ATOM 1673 O O 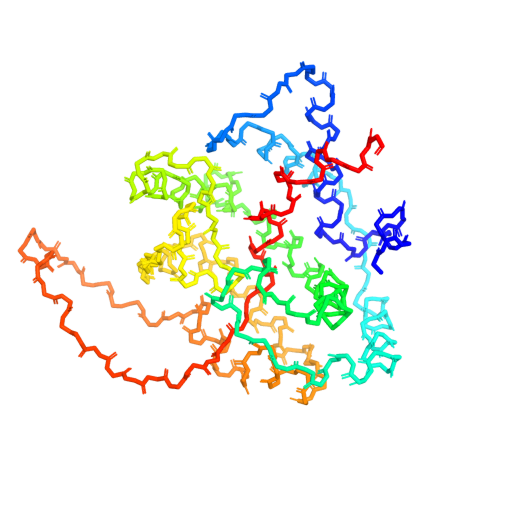. LEU A 1 204 ? -5.524 3.984 -12.097 1.00 85.81 204 LEU A O 1
ATOM 1677 N N . GLU A 1 205 ? -5.042 4.532 -14.216 1.00 85.56 205 GLU A N 1
ATOM 1678 C CA . GLU A 1 205 ? -5.647 5.862 -14.151 1.00 85.56 205 GLU A CA 1
ATOM 1679 C C . GLU A 1 205 ? -7.146 5.789 -13.828 1.00 85.56 205 GLU A C 1
ATOM 1681 O O . GLU A 1 205 ? -7.581 6.402 -12.858 1.00 85.56 205 GLU A O 1
ATOM 1686 N N . GLU A 1 206 ? -7.925 4.960 -14.527 1.00 86.00 206 GLU A N 1
ATOM 1687 C CA . GLU A 1 206 ? -9.359 4.771 -14.248 1.00 86.00 206 GLU A CA 1
ATOM 1688 C C . GLU A 1 206 ? -9.639 4.262 -12.828 1.00 86.00 206 GLU A C 1
ATOM 1690 O O . GLU A 1 206 ? -10.690 4.543 -12.244 1.00 86.00 206 GLU A O 1
ATOM 1695 N N . LEU A 1 207 ? -8.711 3.481 -12.274 1.00 77.88 207 LEU A N 1
ATOM 1696 C CA . LEU A 1 207 ? -8.835 2.905 -10.944 1.00 77.88 207 LEU A CA 1
ATOM 1697 C C . LEU A 1 207 ? -8.579 3.938 -9.840 1.00 77.88 207 LEU A C 1
ATOM 1699 O O . LEU A 1 207 ? -9.315 3.969 -8.856 1.00 77.88 207 LEU A O 1
ATOM 1703 N N . TYR A 1 208 ? -7.545 4.767 -9.991 1.00 78.62 208 TYR A N 1
ATOM 1704 C CA . TYR A 1 208 ? -7.142 5.761 -8.988 1.00 78.62 208 TYR A CA 1
ATOM 1705 C C . TYR A 1 208 ? -7.800 7.128 -9.187 1.00 78.62 208 TYR A C 1
ATOM 1707 O O . TYR A 1 208 ? -7.931 7.903 -8.244 1.00 78.62 208 TYR A O 1
ATOM 1715 N N . LEU A 1 209 ? -8.214 7.450 -10.403 1.00 86.88 209 LEU A N 1
ATOM 1716 C CA . LEU A 1 209 ? -8.822 8.721 -10.766 1.00 86.88 209 LEU A CA 1
ATOM 1717 C C . LEU A 1 209 ? -10.101 8.469 -11.572 1.00 86.88 209 LEU A C 1
ATOM 1719 O O . LEU A 1 209 ? -10.232 8.982 -12.683 1.00 86.88 209 LEU A O 1
ATOM 1723 N N . PRO A 1 210 ? -11.081 7.719 -11.026 1.00 84.00 210 PRO A N 1
ATOM 1724 C CA . PRO A 1 210 ? -12.325 7.492 -11.741 1.00 84.00 210 PRO A CA 1
ATOM 1725 C C . PRO A 1 210 ? -13.022 8.822 -12.043 1.00 84.00 210 PRO A C 1
ATOM 1727 O O . PRO A 1 210 ? -12.885 9.807 -11.304 1.00 84.00 210 PRO A O 1
ATOM 1730 N N . HIS A 1 211 ? -13.817 8.839 -13.115 1.00 83.50 211 HIS A N 1
ATOM 1731 C CA . HIS A 1 211 ? -14.694 9.965 -13.401 1.00 83.50 211 HIS A CA 1
ATOM 1732 C C . HIS A 1 211 ? -15.673 10.170 -12.243 1.00 83.50 211 HIS A C 1
ATOM 1734 O O . HIS A 1 211 ? -16.484 9.304 -11.915 1.00 83.50 211 HIS A O 1
ATOM 1740 N N . CYS A 1 212 ? -15.582 11.344 -11.628 1.00 81.12 212 CYS A N 1
ATOM 1741 C CA . CYS A 1 212 ? -16.433 11.756 -10.529 1.00 81.12 212 CYS A CA 1
ATOM 1742 C C . CYS A 1 212 ? -17.475 12.724 -11.069 1.00 81.12 212 CYS A C 1
ATOM 1744 O O . CYS A 1 212 ? -17.221 13.921 -11.190 1.00 81.12 212 CYS A O 1
ATOM 1746 N N . THR A 1 213 ? -18.660 12.221 -11.398 1.00 64.75 213 THR A N 1
ATOM 1747 C CA . THR A 1 213 ? -19.817 13.092 -11.601 1.00 64.75 213 THR A CA 1
ATOM 1748 C C . THR A 1 213 ? -20.243 13.599 -10.228 1.00 64.75 213 THR A C 1
ATOM 1750 O O . THR A 1 213 ? -20.896 12.874 -9.473 1.00 64.75 213 THR A O 1
ATOM 1753 N N . TYR A 1 214 ? -19.856 14.827 -9.874 1.00 51.31 214 TYR A N 1
ATOM 1754 C CA . TYR A 1 214 ? -20.445 15.544 -8.741 1.00 51.31 214 TYR A CA 1
ATOM 1755 C C . TYR A 1 214 ? -21.891 15.895 -9.095 1.00 51.31 214 TYR A C 1
ATOM 1757 O O . TYR A 1 214 ? -22.231 17.042 -9.364 1.00 51.31 214 TYR A O 1
ATOM 1765 N N . HIS A 1 215 ? -22.770 14.899 -9.129 1.00 39.41 215 HIS A N 1
ATOM 1766 C CA . HIS A 1 215 ? -24.185 15.194 -9.076 1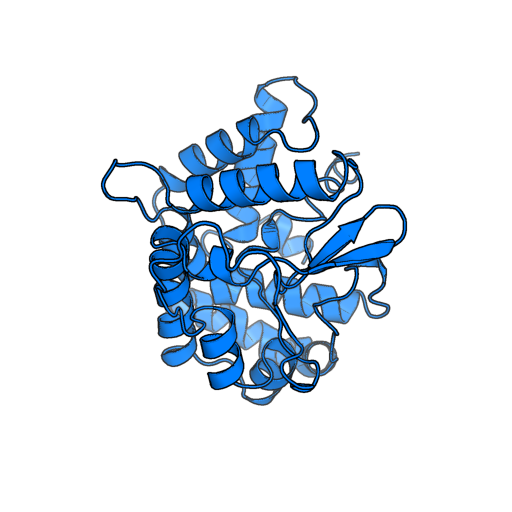.00 39.41 215 HIS A CA 1
ATOM 1767 C C . HIS A 1 215 ? -24.451 15.768 -7.679 1.00 39.41 215 HIS A C 1
ATOM 1769 O O . HIS A 1 215 ? -24.282 15.072 -6.675 1.00 39.41 215 HIS A O 1
ATOM 1775 N N . ARG A 1 216 ? -24.867 17.038 -7.599 1.00 36.94 216 ARG A N 1
ATOM 1776 C CA . ARG A 1 216 ? -25.672 17.521 -6.468 1.00 36.94 216 ARG A CA 1
ATOM 1777 C C . ARG A 1 216 ? -26.907 16.611 -6.401 1.00 36.94 216 ARG A C 1
ATOM 1779 O O . ARG A 1 216 ? -27.872 16.859 -7.113 1.00 36.94 216 ARG A O 1
ATOM 1786 N N . ARG A 1 217 ? -26.870 15.517 -5.637 1.00 41.00 217 ARG A N 1
ATOM 1787 C CA . ARG A 1 217 ? -28.018 14.607 -5.502 1.00 41.00 217 ARG A CA 1
ATOM 1788 C C . ARG A 1 217 ? -28.785 14.949 -4.236 1.00 41.00 217 ARG A C 1
ATOM 1790 O O . ARG A 1 217 ? -28.271 14.777 -3.133 1.00 41.00 217 ARG A O 1
ATOM 1797 N N . GLY A 1 218 ? -30.016 15.424 -4.423 1.00 37.25 218 GLY A N 1
ATOM 1798 C CA . GLY A 1 218 ? -31.064 15.353 -3.409 1.00 37.25 218 GLY A CA 1
ATOM 1799 C C . GLY A 1 218 ? -31.388 13.895 -3.064 1.00 37.25 218 GLY A C 1
ATOM 1800 O O . GLY A 1 218 ? -31.055 12.979 -3.817 1.00 37.25 218 GLY A O 1
ATOM 1801 N N . LEU A 1 219 ? -32.031 13.688 -1.913 1.00 34.19 219 LEU A N 1
ATOM 1802 C CA . LEU A 1 219 ? -32.244 12.401 -1.227 1.00 34.19 219 LEU A CA 1
ATOM 1803 C C . LEU A 1 219 ? -32.824 11.228 -2.061 1.00 34.19 219 LEU A C 1
ATOM 1805 O O . LEU A 1 219 ? -32.804 10.096 -1.587 1.00 34.19 219 LEU A O 1
ATOM 1809 N N . GLY A 1 220 ? -33.321 11.445 -3.282 1.00 37.19 220 GLY A N 1
ATOM 1810 C CA . GLY A 1 220 ? -34.030 10.431 -4.076 1.00 37.19 220 GLY A CA 1
ATOM 1811 C C . GLY A 1 220 ? -33.167 9.428 -4.859 1.00 37.19 220 GLY A C 1
ATOM 1812 O O . GLY A 1 220 ? -33.683 8.398 -5.285 1.00 37.19 220 GLY A O 1
ATOM 1813 N N . GLU A 1 221 ? -31.866 9.668 -5.060 1.00 40.03 221 GLU A N 1
ATOM 1814 C CA . GLU A 1 221 ? -31.049 8.847 -5.982 1.00 40.03 221 GLU A CA 1
ATOM 1815 C C . GLU A 1 221 ? -30.258 7.700 -5.321 1.00 40.03 221 GLU A C 1
ATOM 1817 O O . GLU A 1 221 ? -29.464 7.025 -5.977 1.00 40.03 221 GLU A O 1
ATOM 1822 N N . ILE A 1 222 ? -30.507 7.412 -4.038 1.00 42.53 222 ILE A N 1
ATOM 1823 C CA . ILE A 1 222 ? -29.850 6.322 -3.286 1.00 42.53 222 ILE A CA 1
ATOM 1824 C C . ILE A 1 222 ? -30.286 4.915 -3.769 1.00 42.53 222 ILE A C 1
ATOM 1826 O O . ILE A 1 222 ? -29.659 3.922 -3.411 1.00 42.53 222 ILE A O 1
ATOM 1830 N N . LEU A 1 223 ? -31.307 4.793 -4.630 1.00 35.97 223 LEU A N 1
ATOM 1831 C CA . LEU A 1 223 ? -31.934 3.496 -4.943 1.00 35.97 223 LEU A CA 1
ATOM 1832 C C . LEU A 1 223 ? -31.768 2.948 -6.370 1.00 35.97 223 LEU A C 1
ATOM 1834 O O . LEU A 1 223 ? -32.357 1.914 -6.677 1.00 35.97 223 LEU A O 1
ATOM 1838 N N . LYS A 1 224 ? -30.951 3.538 -7.251 1.00 37.75 224 LYS A N 1
ATOM 1839 C CA . LYS A 1 224 ? -30.703 2.937 -8.581 1.00 37.75 224 LYS A CA 1
ATOM 1840 C C . LYS A 1 224 ? -29.249 3.053 -9.030 1.00 37.75 224 LYS A C 1
ATOM 1842 O O . LYS A 1 224 ? -28.928 3.828 -9.921 1.00 37.75 224 LYS A O 1
ATOM 1847 N N . GLU A 1 225 ? -28.383 2.196 -8.496 1.00 37.22 225 GLU A N 1
ATOM 1848 C CA . GLU A 1 225 ? -27.158 1.807 -9.207 1.00 37.22 225 GLU A CA 1
ATOM 1849 C C . GLU A 1 225 ? -27.458 0.534 -10.018 1.00 37.22 225 GLU A C 1
ATOM 1851 O O . GLU A 1 225 ? -27.203 -0.597 -9.607 1.00 37.22 225 GLU A O 1
ATOM 1856 N N . ARG A 1 226 ? -28.107 0.731 -11.174 1.00 33.78 226 ARG A N 1
ATOM 1857 C CA . ARG A 1 226 ? -28.272 -0.303 -12.202 1.00 33.78 226 ARG A CA 1
ATOM 1858 C C . ARG A 1 226 ? -26.931 -0.507 -12.909 1.00 33.78 226 ARG A C 1
ATOM 1860 O O . ARG A 1 226 ? -26.414 0.414 -13.528 1.00 33.78 226 ARG A O 1
ATOM 1867 N N . SER A 1 227 ? -26.412 -1.729 -12.793 1.00 41.03 227 SER A N 1
ATOM 1868 C CA . SER A 1 227 ? -25.675 -2.477 -13.823 1.00 41.03 227 SER A CA 1
ATOM 1869 C C . SER A 1 227 ? -24.958 -1.643 -14.897 1.00 41.03 227 SER A C 1
ATOM 1871 O O . SER A 1 227 ? -25.524 -1.383 -15.958 1.00 41.03 227 SER A O 1
ATOM 1873 N N . VAL A 1 228 ? -23.680 -1.325 -14.675 1.00 36.19 228 VAL A N 1
ATOM 1874 C CA . VAL A 1 228 ? -22.771 -0.940 -15.765 1.00 36.19 228 VAL A CA 1
ATOM 1875 C C . VAL A 1 228 ? -21.696 -2.011 -15.918 1.00 36.19 228 VAL A C 1
ATOM 1877 O O . VAL A 1 228 ? -20.815 -2.161 -15.073 1.00 36.19 228 VAL A O 1
ATOM 1880 N N . SER A 1 229 ? -21.917 -2.773 -16.990 1.00 31.56 229 SER A N 1
ATOM 1881 C CA . SER A 1 229 ? -21.063 -3.619 -17.829 1.00 31.56 229 SER A CA 1
ATOM 1882 C C . SER A 1 229 ? -19.801 -4.267 -17.254 1.00 31.56 229 SER A C 1
ATOM 1884 O O . SER A 1 229 ? -18.927 -3.631 -16.670 1.00 31.56 229 SER A O 1
ATOM 1886 N N . GLN A 1 230 ? -19.681 -5.549 -17.600 1.00 31.25 230 GLN A N 1
ATOM 1887 C CA . GLN A 1 230 ? -18.490 -6.392 -17.590 1.00 31.25 230 GLN A CA 1
ATOM 1888 C C . GLN A 1 230 ? -17.273 -5.684 -18.220 1.00 31.25 230 GLN A C 1
ATOM 1890 O O . GLN A 1 230 ? -16.976 -5.845 -19.398 1.00 31.25 230 GLN A O 1
ATOM 1895 N N . LEU A 1 231 ? -16.543 -4.905 -17.427 1.00 27.03 231 LEU A N 1
ATOM 1896 C CA . LEU A 1 231 ? -15.151 -4.578 -17.712 1.00 27.03 231 LEU A CA 1
ATOM 1897 C C . LEU A 1 231 ? -14.316 -5.732 -17.164 1.00 27.03 231 LEU A C 1
ATOM 1899 O O . LEU A 1 231 ? -14.331 -6.008 -15.963 1.00 27.03 231 LEU A O 1
ATOM 1903 N N . THR A 1 232 ? -13.660 -6.437 -18.082 1.00 25.95 232 THR A N 1
ATOM 1904 C CA . THR A 1 232 ? -12.800 -7.598 -17.844 1.00 25.95 232 THR A CA 1
ATOM 1905 C C . THR A 1 232 ? -11.943 -7.443 -16.591 1.00 25.95 232 THR A C 1
ATOM 1907 O O . THR A 1 232 ? -11.230 -6.453 -16.424 1.00 25.95 232 THR A O 1
ATOM 1910 N N . GLU A 1 233 ? -12.006 -8.455 -15.727 1.00 32.25 233 GLU A N 1
ATOM 1911 C CA . GLU A 1 233 ? -11.220 -8.584 -14.504 1.00 32.25 233 GLU A CA 1
ATOM 1912 C C . GLU A 1 233 ? -9.722 -8.394 -14.772 1.00 32.25 233 GLU A C 1
ATOM 1914 O O . GLU A 1 233 ? -9.095 -9.229 -15.424 1.00 32.25 233 GLU A O 1
ATOM 1919 N N . ARG A 1 234 ? -9.152 -7.293 -14.263 1.00 30.59 234 ARG A N 1
ATOM 1920 C CA . ARG A 1 234 ? -7.724 -7.078 -13.948 1.00 30.59 234 ARG A CA 1
ATOM 1921 C C . ARG A 1 234 ? -7.555 -5.696 -13.317 1.00 30.59 234 ARG A C 1
ATOM 1923 O O . ARG A 1 234 ? -8.064 -4.733 -13.871 1.00 30.59 234 ARG A O 1
ATOM 1930 N N . SER A 1 235 ? -6.855 -5.609 -12.183 1.00 30.03 235 SER A N 1
ATOM 1931 C CA . SER A 1 235 ? -6.023 -4.451 -11.779 1.00 30.03 235 SER A CA 1
ATOM 1932 C C . SER A 1 235 ? -5.560 -4.596 -10.321 1.00 30.03 235 SER A C 1
ATOM 1934 O O . SER A 1 235 ? -6.394 -4.869 -9.466 1.00 30.03 235 SER A O 1
ATOM 1936 N N . ALA A 1 236 ? -4.284 -4.352 -10.020 1.00 28.25 236 ALA A N 1
ATOM 1937 C CA . ALA A 1 236 ? -3.713 -4.279 -8.673 1.00 28.25 236 ALA A CA 1
ATOM 1938 C C . ALA A 1 236 ? -3.576 -2.837 -8.179 1.00 28.25 236 ALA A C 1
ATOM 1940 O O . ALA A 1 236 ? -3.276 -1.935 -8.953 1.00 28.25 236 ALA A O 1
ATOM 1941 N N . ILE A 1 237 ? -3.640 -2.634 -6.865 1.00 32.59 237 ILE A N 1
ATOM 1942 C CA . ILE A 1 237 ? -3.144 -1.428 -6.190 1.00 32.59 237 ILE A CA 1
ATOM 1943 C C . ILE A 1 237 ? -2.129 -1.879 -5.133 1.00 32.59 237 ILE A C 1
ATOM 1945 O O . ILE A 1 237 ? -2.440 -2.746 -4.322 1.00 32.59 237 ILE A O 1
ATOM 1949 N N . PRO A 1 238 ? -0.913 -1.312 -5.103 1.00 33.66 238 PRO A N 1
ATOM 1950 C CA . PRO A 1 238 ? 0.017 -1.528 -3.994 1.00 33.66 238 PRO A CA 1
ATOM 1951 C C . PRO A 1 238 ? -0.069 -0.459 -2.896 1.00 33.66 238 PRO A C 1
ATOM 1953 O O . PRO A 1 238 ? 0.328 -0.703 -1.763 1.00 33.66 238 PRO A O 1
ATOM 1956 N N . ALA A 1 239 ? -0.589 0.725 -3.217 1.00 29.70 239 ALA A N 1
ATOM 1957 C CA . ALA A 1 239 ? -0.419 1.941 -2.425 1.00 29.70 239 ALA A CA 1
ATOM 1958 C C . ALA A 1 239 ? -1.157 1.973 -1.072 1.00 29.70 239 ALA A C 1
ATOM 1960 O O . ALA A 1 239 ? -0.697 2.637 -0.149 1.00 29.70 239 ALA A O 1
ATOM 1961 N N . LEU A 1 240 ? -2.277 1.258 -0.926 1.00 31.66 240 LEU A N 1
ATOM 1962 C CA . LEU A 1 240 ? -3.083 1.257 0.311 1.00 31.66 240 LEU A CA 1
ATOM 1963 C C . LEU A 1 240 ? -3.252 -0.142 0.928 1.00 31.66 240 LEU A C 1
ATOM 1965 O O . LEU A 1 240 ? -3.671 -0.269 2.076 1.00 31.66 240 LEU A O 1
ATOM 1969 N N . GLY A 1 241 ? -2.849 -1.197 0.209 1.00 31.06 241 GLY A N 1
ATOM 1970 C CA . GLY A 1 241 ? -2.855 -2.579 0.702 1.00 31.06 241 GLY A CA 1
ATOM 1971 C C . GLY A 1 241 ? -1.754 -2.891 1.724 1.00 31.06 241 GLY A C 1
ATOM 1972 O O . GLY A 1 241 ? -1.800 -3.944 2.357 1.00 31.06 241 GLY A O 1
ATOM 1973 N N . ILE A 1 242 ? -0.798 -1.977 1.925 1.00 35.31 242 ILE A N 1
ATOM 1974 C CA . ILE A 1 242 ? 0.303 -2.120 2.893 1.00 35.31 242 ILE A CA 1
ATOM 1975 C C . ILE A 1 242 ? -0.207 -2.227 4.343 1.00 35.31 242 ILE A C 1
ATOM 1977 O O . ILE A 1 242 ? 0.468 -2.810 5.185 1.00 35.31 242 ILE A O 1
ATOM 1981 N N . LEU A 1 243 ? -1.431 -1.777 4.633 1.00 34.56 243 LEU A N 1
ATOM 1982 C CA . LEU A 1 243 ? -1.989 -1.824 5.990 1.00 34.56 243 LEU A CA 1
ATOM 1983 C C . LEU A 1 243 ? -2.992 -2.972 6.218 1.00 34.56 243 LEU A C 1
ATOM 1985 O O . LEU A 1 243 ? -3.358 -3.240 7.357 1.00 34.56 243 LEU A O 1
ATOM 1989 N N . SER A 1 244 ? -3.455 -3.676 5.176 1.00 34.97 244 SER A N 1
ATOM 1990 C CA . SER A 1 244 ? -4.794 -4.299 5.229 1.00 34.97 244 SER A CA 1
ATOM 1991 C C . SER A 1 244 ? -4.883 -5.832 5.357 1.00 34.97 244 SER A C 1
ATOM 1993 O O . SER A 1 244 ? -5.991 -6.368 5.336 1.00 34.97 244 SER A O 1
ATOM 1995 N N . HIS A 1 245 ? -3.802 -6.588 5.558 1.00 34.22 245 HIS A N 1
ATOM 1996 C CA . HIS A 1 245 ? -4.007 -7.974 6.029 1.00 34.22 245 HIS A CA 1
ATOM 1997 C C . HIS A 1 245 ? -2.853 -8.544 6.849 1.00 34.22 245 HIS A C 1
ATOM 1999 O O . HIS A 1 245 ? -3.090 -9.277 7.812 1.00 34.22 245 HIS A O 1
ATOM 2005 N N . HIS A 1 246 ? -1.613 -8.196 6.508 1.00 29.06 246 HIS A N 1
ATOM 2006 C CA . HIS A 1 246 ? -0.454 -8.741 7.206 1.00 29.06 246 HIS A CA 1
ATOM 2007 C C . HIS A 1 246 ? -0.041 -7.962 8.449 1.00 29.06 246 HIS A C 1
ATOM 2009 O O . HIS A 1 246 ? 0.608 -8.561 9.289 1.00 29.06 246 HIS A O 1
ATOM 2015 N N . MET A 1 247 ? -0.478 -6.720 8.668 1.00 30.20 247 MET A N 1
ATOM 2016 C CA . MET A 1 247 ? -0.212 -6.064 9.957 1.00 30.20 247 MET A CA 1
ATOM 2017 C C . MET A 1 247 ? -0.988 -6.700 11.120 1.00 30.20 247 MET A C 1
ATOM 2019 O O . MET A 1 247 ? -0.423 -6.878 12.191 1.00 30.20 247 MET A O 1
ATOM 2023 N N . ASN A 1 248 ? -2.200 -7.218 10.881 1.00 28.59 248 ASN A N 1
ATOM 2024 C CA . ASN A 1 248 ? -2.917 -8.033 11.876 1.00 28.59 248 ASN A CA 1
ATOM 2025 C C . ASN A 1 248 ? -2.344 -9.457 12.045 1.00 28.59 248 ASN A C 1
ATOM 2027 O O . ASN A 1 248 ? -2.746 -10.164 12.963 1.00 28.59 248 ASN A O 1
ATOM 2031 N N . LYS A 1 249 ? -1.424 -9.910 11.176 1.00 23.45 249 LYS A N 1
ATOM 2032 C CA . LYS A 1 249 ? -0.782 -11.241 11.263 1.00 23.45 249 LYS A CA 1
ATOM 2033 C C . LYS A 1 249 ? 0.734 -11.216 11.496 1.00 23.45 249 LYS A C 1
ATOM 2035 O O . LYS A 1 249 ? 1.296 -12.251 11.838 1.00 23.45 249 LYS A O 1
ATOM 2040 N N . LEU A 1 250 ? 1.394 -10.065 11.395 1.00 25.39 250 LEU A N 1
ATOM 2041 C CA . LEU A 1 250 ? 2.795 -9.881 11.794 1.00 25.39 250 LEU A CA 1
ATOM 2042 C C . LEU A 1 250 ? 2.971 -9.910 13.321 1.00 25.39 250 LEU A C 1
ATOM 2044 O O . LEU A 1 250 ? 4.089 -10.066 13.791 1.00 25.39 250 LEU A O 1
ATOM 2048 N N . HIS A 1 251 ? 1.869 -9.939 14.080 1.00 24.23 251 HIS A N 1
ATOM 2049 C CA . HIS A 1 251 ? 1.840 -10.360 15.484 1.00 24.23 251 HIS A CA 1
ATOM 2050 C C . HIS A 1 251 ? 2.290 -11.818 15.734 1.00 24.23 251 HIS A C 1
ATOM 2052 O O . HIS A 1 251 ? 2.414 -12.201 16.888 1.00 24.23 251 HIS A O 1
ATOM 2058 N N . SER A 1 252 ? 2.550 -12.634 14.702 1.00 21.33 252 SER A N 1
ATOM 2059 C CA . SER A 1 252 ? 2.940 -14.051 14.867 1.00 21.33 252 SER A CA 1
ATOM 2060 C C . SER A 1 252 ? 4.350 -14.414 14.383 1.00 21.33 252 SER A C 1
ATOM 2062 O O . SER A 1 252 ? 4.646 -15.594 14.262 1.00 21.33 252 SER A O 1
ATOM 2064 N N . LEU A 1 253 ? 5.216 -13.431 14.098 1.00 21.84 253 LEU A N 1
ATOM 2065 C CA . LEU A 1 253 ? 6.624 -13.676 13.714 1.00 21.84 253 LEU A CA 1
ATOM 2066 C C . LEU A 1 253 ? 7.628 -12.802 14.493 1.00 21.84 253 LEU A C 1
ATOM 2068 O O . LEU A 1 253 ? 8.746 -12.560 14.043 1.00 21.84 253 LEU A O 1
ATOM 2072 N N . ALA A 1 254 ? 7.206 -12.346 15.675 1.00 21.14 254 ALA A N 1
ATOM 2073 C CA . ALA A 1 254 ? 8.077 -11.890 16.761 1.00 21.14 254 ALA A CA 1
ATOM 2074 C C . ALA A 1 254 ? 7.918 -12.792 18.009 1.00 21.14 254 ALA A C 1
ATOM 2076 O O . ALA A 1 254 ? 8.049 -12.324 19.139 1.00 21.14 254 ALA A O 1
ATOM 2077 N N . ILE A 1 255 ? 7.609 -14.071 17.753 1.00 21.92 255 ILE A N 1
ATOM 2078 C CA . ILE A 1 255 ? 8.044 -15.272 18.479 1.00 21.92 255 ILE A CA 1
ATOM 2079 C C . ILE A 1 255 ? 8.577 -16.216 17.398 1.00 21.92 255 ILE A C 1
ATOM 2081 O O . ILE A 1 255 ? 7.908 -16.289 16.338 1.00 21.92 255 ILE A O 1
#

Radius of gyration: 18.13 Å; chains: 1; bounding box: 53×43×46 Å